Protein AF-A0A538GN36-F1 (afdb_monomer_lite)

Secondary structure (DSSP, 8-state):
-----------------------------------SS--EEEEEEE-TTT--EEEEESSS-EE-TTT--EES--EEE-----STTHHHHHHHTT---SS-EEEE--GGGHHHHHHHHHHT--SS-----SSTTHHHHHHHHHHHH-S---EEEE-SB-----TTT-SS--GGGSHHHHHHHTTSS-GGGEEEES--B--HHHHHHHHH-

pLDDT: mean 74.66, std 22.17, range [27.17, 98.12]

Foldseek 3Di:
DDDDDDDDDDDDDDPDDDDPDDDPDDDDDDPPPDPPDFDFQPFWWQQLPPRDTATFGLDCWDARPVPRDIDRDADEAELDADDPPRNVVNVVSPDRDNHTHRYYAYPVCNVVVLQSCLCNHDPDHDDDDPAPLSCLSVLLSVLVVDVADAEEAEDQELLQDDCVRDPVSDNRSPSVNSCCVVVSHDPVSYHYHNHDDYDPVSVVVVVVD

Radius of gyration: 23.71 Å; chains: 1; bounding box: 96×42×48 Å

Sequence (209 aa):
MRACALDGGRREPDRRGAAVRAGRHARGAPRRALLEGAAVSRLRAKCPDCGTFTAVALGPGYECHACGREFAAGLVRVPRAWGDGGQAIAEAAQLRVPYPEVAVVEEDTLGDQTLALAAELPERPFVLGGCCCTHVGAVEGLAARYDRLALVWVDAHGDLNTPESSPTGNLWGMPLRMILDSGAVDAEDTILIGARNLDPPEEEHIASI

Structure (mmCIF, N/CA/C/O backbone):
data_AF-A0A538GN36-F1
#
_entry.id   AF-A0A538GN36-F1
#
loop_
_atom_site.group_PDB
_atom_site.id
_atom_site.type_symbol
_atom_site.label_atom_id
_atom_site.label_alt_id
_atom_site.label_comp_id
_atom_site.label_asym_id
_atom_site.label_entity_id
_atom_site.label_seq_id
_atom_site.pdbx_PDB_ins_code
_atom_site.Cartn_x
_atom_site.Cartn_y
_atom_site.Cartn_z
_atom_site.occupancy
_atom_site.B_iso_or_equiv
_atom_site.auth_seq_id
_atom_site.auth_comp_id
_atom_site.auth_asym_id
_atom_site.auth_atom_id
_atom_site.pdbx_PDB_model_num
ATOM 1 N N . MET A 1 1 ? 71.362 0.493 12.881 1.00 35.59 1 MET A N 1
ATOM 2 C CA . MET A 1 1 ? 71.467 1.137 14.210 1.00 35.59 1 MET A CA 1
ATOM 3 C C . MET A 1 1 ? 70.059 1.416 14.727 1.00 3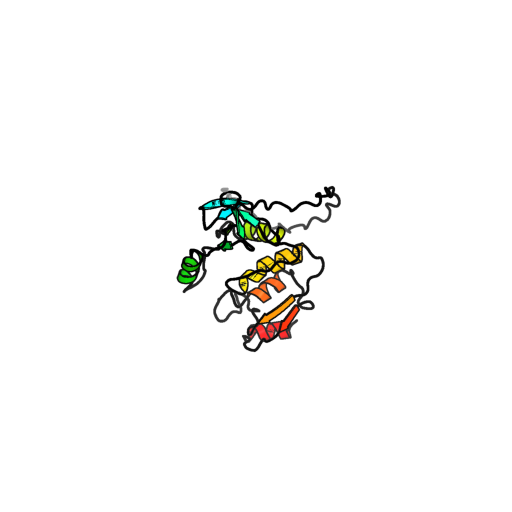5.59 1 MET A C 1
ATOM 5 O O . MET A 1 1 ? 69.193 1.705 13.915 1.00 35.59 1 MET A O 1
ATOM 9 N N . ARG A 1 2 ? 69.859 1.240 16.042 1.00 28.53 2 ARG A N 1
ATOM 10 C CA . ARG A 1 2 ? 68.654 1.505 16.874 1.00 28.53 2 ARG A CA 1
ATOM 11 C C . ARG A 1 2 ? 68.120 2.950 16.666 1.00 28.53 2 ARG A C 1
ATOM 13 O O . ARG A 1 2 ? 68.895 3.764 16.185 1.00 28.53 2 ARG A O 1
ATOM 20 N N . ALA A 1 3 ? 66.885 3.366 16.989 1.00 30.64 3 ALA A N 1
ATOM 21 C CA . ALA A 1 3 ? 66.039 3.135 18.178 1.00 30.64 3 ALA A CA 1
ATOM 22 C C . ALA A 1 3 ? 64.565 3.581 17.899 1.00 30.64 3 ALA A C 1
ATOM 24 O O . ALA A 1 3 ? 64.363 4.458 17.069 1.00 30.64 3 ALA A O 1
ATOM 25 N N . CYS A 1 4 ? 63.531 2.853 18.351 1.00 28.83 4 CYS A N 1
ATOM 26 C CA . CYS A 1 4 ? 62.664 3.031 19.550 1.00 28.83 4 CYS A CA 1
ATOM 27 C C . CYS A 1 4 ? 61.725 4.265 19.628 1.00 28.83 4 CYS A C 1
ATOM 29 O O . CYS A 1 4 ? 62.210 5.372 19.807 1.00 28.83 4 CYS A O 1
ATOM 31 N N . ALA A 1 5 ? 60.410 3.950 19.664 1.00 31.12 5 ALA A N 1
ATOM 32 C CA . ALA A 1 5 ? 59.276 4.470 20.472 1.00 31.12 5 ALA A CA 1
ATOM 33 C C . ALA A 1 5 ? 58.951 5.988 20.447 1.00 31.12 5 ALA A C 1
ATOM 35 O O . ALA A 1 5 ? 59.836 6.821 20.552 1.00 31.12 5 ALA A O 1
ATOM 36 N N . LEU A 1 6 ? 57.685 6.415 20.326 1.00 33.84 6 LEU A N 1
ATOM 37 C CA . LEU A 1 6 ? 56.672 6.340 21.391 1.00 33.84 6 LEU A CA 1
ATOM 38 C C . LEU A 1 6 ? 55.220 6.164 20.902 1.00 33.84 6 LEU A C 1
ATOM 40 O O . LEU A 1 6 ? 54.824 6.571 19.815 1.00 33.84 6 LEU A O 1
ATOM 44 N N . ASP A 1 7 ? 54.484 5.547 21.819 1.00 29.80 7 ASP A N 1
ATOM 45 C CA . ASP A 1 7 ? 53.083 5.149 21.890 1.00 29.80 7 ASP A CA 1
ATOM 46 C C . ASP A 1 7 ? 52.095 6.335 21.918 1.00 29.80 7 ASP A C 1
ATOM 48 O O . ASP A 1 7 ? 52.431 7.437 22.354 1.00 29.80 7 ASP A O 1
ATOM 52 N N . GLY A 1 8 ? 50.855 6.098 21.489 1.00 29.72 8 GLY A N 1
ATOM 53 C CA . GLY A 1 8 ? 49.806 7.119 21.414 1.00 29.72 8 GLY A CA 1
ATOM 54 C C . GLY A 1 8 ? 48.522 6.602 20.774 1.00 29.72 8 GLY A C 1
ATOM 55 O O . GLY A 1 8 ? 48.077 7.113 19.751 1.00 29.72 8 GLY A O 1
ATOM 56 N N . GLY A 1 9 ? 47.954 5.542 21.351 1.00 30.84 9 GLY A N 1
ATOM 57 C CA . GLY A 1 9 ? 46.773 4.861 20.834 1.00 30.84 9 GLY A CA 1
ATOM 58 C C . GLY A 1 9 ? 45.523 5.736 20.669 1.00 30.84 9 GLY A C 1
ATOM 59 O O . GLY A 1 9 ? 45.114 6.473 21.566 1.00 30.84 9 GLY A O 1
ATOM 60 N N . ARG A 1 10 ? 44.831 5.527 19.546 1.00 30.64 10 ARG A N 1
ATOM 61 C CA . ARG A 1 10 ? 43.367 5.574 19.464 1.00 30.64 10 ARG A CA 1
ATOM 62 C C . ARG A 1 10 ? 42.915 4.296 18.769 1.00 30.64 10 ARG A C 1
ATOM 64 O O . ARG A 1 10 ? 43.315 4.024 17.644 1.00 30.64 10 ARG A O 1
ATOM 71 N N . ARG A 1 11 ? 42.157 3.478 19.502 1.00 31.53 11 ARG A N 1
ATOM 72 C CA . ARG A 1 11 ? 41.603 2.210 19.026 1.00 31.53 11 ARG A CA 1
ATOM 73 C C . ARG A 1 11 ? 40.481 2.495 18.035 1.00 31.53 11 ARG A C 1
ATOM 75 O O . ARG A 1 11 ? 39.514 3.172 18.369 1.00 31.53 11 ARG A O 1
ATOM 82 N N . GLU A 1 12 ? 40.641 1.953 16.844 1.00 34.53 12 GLU A N 1
ATOM 83 C CA . GLU A 1 12 ? 39.655 1.900 15.774 1.00 34.53 12 GLU A CA 1
ATOM 84 C C . GLU A 1 12 ? 38.712 0.712 16.051 1.00 34.53 12 GLU A C 1
ATOM 86 O O . GLU A 1 12 ? 39.207 -0.385 16.331 1.00 34.53 12 GLU A O 1
ATOM 91 N N . PRO A 1 13 ? 37.377 0.885 16.080 1.00 34.12 13 PRO A N 1
ATOM 92 C CA . PRO A 1 13 ? 36.485 -0.236 16.331 1.00 34.12 13 PRO A CA 1
ATOM 93 C C . PRO A 1 13 ? 36.322 -1.093 15.069 1.00 34.12 13 PRO A C 1
ATOM 95 O O . PRO A 1 13 ? 35.776 -0.670 14.050 1.00 34.12 13 PRO A O 1
ATOM 98 N N . ASP A 1 14 ? 36.823 -2.318 15.203 1.00 32.31 14 ASP A N 1
ATOM 99 C CA . ASP A 1 14 ? 36.712 -3.480 14.328 1.00 32.31 14 ASP A CA 1
ATOM 100 C C . ASP A 1 14 ? 35.282 -3.697 13.794 1.00 32.31 14 ASP A C 1
ATOM 102 O O . ASP A 1 14 ? 34.340 -3.960 14.544 1.00 32.31 14 ASP A O 1
ATOM 106 N N . ARG A 1 15 ? 35.120 -3.602 12.468 1.00 38.66 15 ARG A N 1
ATOM 107 C CA . ARG A 1 15 ? 33.905 -3.999 11.744 1.00 38.66 15 ARG A CA 1
ATOM 108 C C . ARG A 1 15 ? 33.990 -5.476 11.366 1.00 38.66 15 ARG A C 1
ATOM 110 O O . ARG A 1 15 ? 34.162 -5.800 10.192 1.00 38.66 15 ARG A O 1
ATOM 117 N N . ARG A 1 16 ? 33.821 -6.376 12.335 1.00 30.70 16 ARG A N 1
ATOM 118 C CA . ARG A 1 16 ? 33.481 -7.784 12.073 1.00 30.70 16 ARG A CA 1
ATOM 119 C C . ARG A 1 16 ? 32.542 -8.328 13.148 1.00 30.70 16 ARG A C 1
ATOM 121 O O . ARG A 1 16 ? 32.921 -8.466 14.302 1.00 30.70 16 ARG A O 1
ATOM 128 N N . GLY A 1 17 ? 31.341 -8.721 12.720 1.00 33.19 17 GLY A N 1
ATOM 129 C CA . GLY A 1 17 ? 30.508 -9.692 13.435 1.00 33.19 17 GLY A CA 1
ATOM 130 C C . GLY A 1 17 ? 29.246 -9.142 14.100 1.00 33.19 17 GLY A C 1
ATOM 131 O O . GLY A 1 17 ? 29.218 -8.938 15.305 1.00 33.19 17 GLY A O 1
ATOM 132 N N . ALA A 1 18 ? 28.157 -9.042 13.338 1.00 27.95 18 ALA A N 1
ATOM 133 C CA . ALA A 1 18 ? 26.803 -9.133 13.884 1.00 27.95 18 ALA A CA 1
ATOM 134 C C . ALA A 1 18 ? 25.899 -9.841 12.867 1.00 27.95 18 ALA A C 1
ATOM 136 O O . ALA A 1 18 ? 25.061 -9.241 12.205 1.00 27.95 18 ALA A O 1
ATOM 137 N N . ALA A 1 19 ? 26.120 -11.147 12.709 1.00 28.62 19 ALA A N 1
ATOM 138 C CA . ALA A 1 19 ? 25.121 -12.024 12.120 1.00 28.62 19 ALA A CA 1
ATOM 139 C C . ALA A 1 19 ? 23.900 -12.026 13.051 1.00 28.62 19 ALA A C 1
ATOM 141 O O . ALA A 1 19 ? 23.989 -12.487 14.193 1.00 28.62 19 ALA A O 1
ATOM 142 N N . VAL A 1 20 ? 22.778 -11.486 12.577 1.00 27.45 20 VAL A N 1
ATOM 143 C CA . VAL A 1 20 ? 21.489 -11.544 13.267 1.00 27.45 20 VAL A CA 1
ATOM 144 C C . VAL A 1 20 ? 21.074 -13.013 13.336 1.00 27.45 20 VAL A C 1
ATOM 146 O O . VAL A 1 20 ? 20.650 -13.617 12.354 1.00 27.45 20 VAL A O 1
ATOM 149 N N . ARG A 1 21 ? 21.264 -13.628 14.505 1.00 29.20 21 ARG A N 1
ATOM 150 C CA . ARG A 1 21 ? 20.759 -14.971 14.792 1.00 29.20 21 ARG A CA 1
ATOM 151 C C . ARG A 1 21 ? 19.245 -14.882 14.964 1.00 29.20 21 ARG A C 1
ATOM 153 O O . ARG A 1 21 ? 18.774 -14.434 16.005 1.00 29.20 21 ARG A O 1
ATOM 160 N N . ALA A 1 22 ? 18.498 -15.345 13.966 1.00 31.64 22 ALA A N 1
ATOM 161 C CA . ALA A 1 22 ? 17.076 -15.636 14.101 1.00 31.64 22 ALA A CA 1
ATOM 162 C C . ALA A 1 22 ? 16.881 -16.729 15.169 1.00 31.64 22 ALA A C 1
ATOM 164 O O . ALA A 1 22 ? 17.242 -17.895 14.978 1.00 31.64 22 ALA A O 1
ATOM 165 N N . GLY A 1 23 ? 16.362 -16.339 16.332 1.00 27.17 23 GLY A N 1
ATOM 166 C CA . GLY A 1 23 ? 16.026 -17.254 17.415 1.00 27.17 23 GLY A CA 1
ATOM 167 C C . GLY A 1 23 ? 14.770 -18.053 17.078 1.00 27.17 23 GLY A C 1
ATOM 168 O O . GLY A 1 23 ? 13.668 -17.515 17.069 1.00 27.17 23 GLY A O 1
ATOM 169 N N . ARG A 1 24 ? 14.930 -19.359 16.843 1.00 32.62 24 ARG A N 1
ATOM 170 C CA . ARG A 1 24 ? 13.832 -20.329 16.926 1.00 32.62 24 ARG A CA 1
ATOM 171 C C . ARG A 1 24 ? 13.439 -20.517 18.397 1.00 32.62 24 ARG A C 1
ATOM 173 O O . ARG A 1 24 ? 14.310 -20.690 19.241 1.00 32.62 24 ARG A O 1
ATOM 180 N N . HIS A 1 25 ? 12.128 -20.600 18.630 1.00 31.89 25 HIS A N 1
ATOM 181 C CA . HIS A 1 25 ? 11.424 -21.035 19.848 1.00 31.89 25 HIS A CA 1
ATOM 182 C C . HIS A 1 25 ? 11.071 -19.987 20.915 1.00 31.89 25 HIS A C 1
ATOM 184 O O . HIS A 1 25 ? 11.780 -19.798 21.896 1.00 31.89 25 HIS A O 1
ATOM 190 N N . ALA A 1 26 ? 9.824 -19.514 20.833 1.00 32.91 26 ALA A N 1
ATOM 191 C CA . ALA A 1 26 ? 8.949 -19.386 21.996 1.00 32.91 26 ALA A CA 1
ATOM 192 C C . ALA A 1 26 ? 7.581 -20.007 21.654 1.00 32.91 26 ALA A C 1
ATOM 194 O O . ALA A 1 26 ? 6.648 -19.333 21.227 1.00 32.91 26 ALA A O 1
ATOM 195 N N . ARG A 1 27 ? 7.477 -21.338 21.787 1.00 37.97 27 ARG A N 1
ATOM 196 C CA . ARG A 1 27 ? 6.176 -22.016 21.873 1.00 37.97 27 ARG A CA 1
ATOM 197 C C . ARG A 1 27 ? 5.642 -21.779 23.284 1.00 37.97 27 ARG A C 1
ATOM 199 O O . ARG A 1 27 ? 6.319 -22.140 24.240 1.00 37.97 27 ARG A O 1
ATOM 206 N N . GLY A 1 28 ? 4.431 -21.241 23.393 1.00 40.62 28 GLY A N 1
ATOM 207 C CA . GLY A 1 28 ? 3.673 -21.218 24.645 1.00 40.62 28 GLY A CA 1
ATOM 208 C C . GLY A 1 28 ? 3.559 -19.842 25.295 1.00 40.62 28 GLY A C 1
ATOM 209 O O . GLY A 1 28 ? 4.186 -19.580 26.313 1.00 40.62 28 GLY A O 1
ATOM 210 N N . ALA A 1 29 ? 2.672 -19.005 24.761 1.00 32.38 29 ALA A N 1
ATOM 211 C CA . ALA A 1 29 ? 1.962 -18.017 25.568 1.00 32.38 29 ALA A CA 1
ATOM 212 C C . ALA A 1 29 ? 0.480 -18.435 25.609 1.00 32.38 29 ALA A C 1
ATOM 214 O O . ALA A 1 29 ? -0.052 -18.869 24.581 1.00 32.38 29 ALA A O 1
ATOM 215 N N . PRO A 1 30 ? -0.191 -18.387 26.773 1.00 31.70 30 PRO A N 1
ATOM 216 C CA . PRO A 1 30 ? -1.559 -18.868 26.898 1.00 31.70 30 PRO A CA 1
ATOM 217 C C . PRO A 1 30 ? -2.492 -17.998 26.051 1.00 31.70 30 PRO A C 1
ATOM 219 O O . PRO A 1 30 ? -2.586 -16.787 26.257 1.00 31.70 30 PRO A O 1
ATOM 222 N N . ARG A 1 31 ? -3.200 -18.630 25.106 1.00 40.53 31 ARG A N 1
ATOM 223 C CA . ARG A 1 31 ? -4.329 -18.032 24.385 1.00 40.53 31 ARG A CA 1
ATOM 224 C C . ARG A 1 31 ? -5.409 -17.691 25.412 1.00 40.53 31 ARG A C 1
ATOM 226 O O . ARG A 1 31 ? -6.211 -18.546 25.780 1.00 40.53 31 ARG A O 1
ATOM 233 N N . ARG A 1 32 ? -5.411 -16.453 25.911 1.00 34.03 32 ARG A N 1
ATOM 234 C CA . ARG A 1 32 ? -6.584 -15.897 26.589 1.00 34.03 32 ARG A CA 1
ATOM 235 C C . ARG A 1 32 ? -7.704 -15.900 25.556 1.00 34.03 32 ARG A C 1
ATOM 237 O O . ARG A 1 32 ? -7.623 -15.173 24.572 1.00 34.03 32 ARG A O 1
ATOM 244 N N . ALA A 1 33 ? -8.700 -16.751 25.774 1.00 35.53 33 ALA A N 1
ATOM 245 C CA . ALA A 1 33 ? -9.966 -16.678 25.070 1.00 35.53 33 ALA A CA 1
ATOM 246 C C . ALA A 1 33 ? -10.523 -15.263 25.278 1.00 35.53 33 ALA A C 1
ATOM 248 O O . ALA A 1 33 ? -10.927 -14.901 26.385 1.00 35.53 33 ALA A O 1
ATOM 249 N N . LEU A 1 34 ? -10.434 -14.439 24.236 1.00 38.66 34 LEU A N 1
ATOM 250 C CA . LEU A 1 34 ? -11.157 -13.183 24.165 1.00 38.66 34 LEU A CA 1
ATOM 251 C C . LEU A 1 34 ? -12.621 -13.560 23.959 1.00 38.66 34 LEU A C 1
ATOM 253 O O . LEU A 1 34 ? -12.967 -14.243 22.999 1.00 38.66 34 LEU A O 1
ATOM 257 N N . LEU A 1 35 ? -13.431 -13.189 24.944 1.00 36.91 35 LEU A N 1
ATOM 258 C CA . LEU A 1 35 ? -14.879 -13.315 24.935 1.00 36.91 35 LEU A CA 1
ATOM 259 C C . LEU A 1 35 ? -15.439 -12.677 23.657 1.00 36.91 35 LEU A C 1
ATOM 261 O O . LEU A 1 35 ? -14.995 -11.601 23.261 1.00 36.91 35 LEU A O 1
ATOM 265 N N . GLU A 1 36 ? -16.415 -13.338 23.041 1.00 39.84 36 GLU A N 1
ATOM 266 C CA . GLU A 1 36 ? -17.224 -12.804 21.948 1.00 39.84 36 GLU A CA 1
ATOM 267 C C . GLU A 1 36 ? -17.862 -11.475 22.389 1.00 39.84 36 GLU A C 1
ATOM 269 O O . GLU A 1 36 ? -18.769 -11.431 23.218 1.00 39.84 36 GLU A O 1
ATOM 274 N N . GLY A 1 37 ? -17.323 -10.372 21.878 1.00 38.72 37 GLY A N 1
ATOM 275 C CA . GLY A 1 37 ? -17.727 -9.010 22.201 1.00 38.72 37 GLY A CA 1
ATOM 276 C C . GLY A 1 37 ? -16.735 -8.059 21.548 1.00 38.72 37 GLY A C 1
ATOM 277 O O . GLY A 1 37 ? -15.539 -8.166 21.803 1.00 38.72 37 GLY A O 1
ATOM 278 N N . ALA A 1 38 ? -17.222 -7.208 20.642 1.00 42.69 38 ALA A N 1
ATOM 279 C CA . ALA A 1 38 ? -16.426 -6.379 19.736 1.00 42.69 38 ALA A CA 1
ATOM 280 C C . ALA A 1 38 ? -15.143 -5.831 20.389 1.00 42.69 38 ALA A C 1
ATOM 282 O O . ALA A 1 38 ? -15.198 -5.112 21.390 1.00 42.69 38 ALA A O 1
ATOM 283 N N . ALA A 1 39 ? -13.988 -6.180 19.816 1.00 48.41 39 ALA A N 1
ATOM 284 C CA . ALA A 1 39 ? -12.709 -5.629 20.231 1.00 48.41 39 ALA A CA 1
ATOM 285 C C . ALA A 1 39 ? -12.761 -4.104 20.059 1.00 48.41 39 ALA A C 1
ATOM 287 O O . ALA A 1 39 ? -12.861 -3.591 18.946 1.00 48.41 39 ALA A O 1
ATOM 288 N N . VAL A 1 40 ? -12.744 -3.368 21.170 1.00 44.97 40 VAL A N 1
ATOM 289 C CA . VAL A 1 40 ? -12.605 -1.911 21.133 1.00 44.97 40 VAL A CA 1
ATOM 290 C C . VAL A 1 40 ? -11.188 -1.624 20.649 1.00 44.97 40 VAL A C 1
ATOM 292 O O . VAL A 1 40 ? -10.228 -2.009 21.324 1.00 44.97 40 VAL A O 1
ATOM 295 N N . SER A 1 41 ? -11.045 -0.972 19.491 1.00 51.66 41 SER A N 1
ATOM 296 C CA . SER A 1 41 ? -9.725 -0.576 19.000 1.00 51.66 41 SER A CA 1
ATOM 297 C C . SER A 1 41 ? -9.057 0.334 20.030 1.00 51.66 41 SER A C 1
ATOM 299 O O . SER A 1 41 ? -9.693 1.208 20.626 1.00 51.66 41 SER A O 1
ATOM 301 N N . ARG A 1 42 ? -7.748 0.160 20.232 1.00 55.53 42 ARG A N 1
ATOM 302 C CA . ARG A 1 42 ? -6.935 1.097 21.027 1.00 55.53 42 ARG A CA 1
ATOM 303 C C . ARG A 1 42 ? -6.811 2.470 20.359 1.00 55.53 42 ARG A C 1
ATOM 305 O O . ARG A 1 42 ? -6.371 3.418 21.008 1.00 55.53 42 ARG A O 1
ATOM 312 N N . LEU A 1 43 ? -7.199 2.578 19.089 1.00 59.69 43 LEU A N 1
ATOM 313 C CA . LEU A 1 43 ? -7.173 3.813 18.323 1.00 59.69 43 LEU A CA 1
ATOM 314 C C . LEU A 1 43 ? -8.320 4.735 18.756 1.00 59.69 43 LEU A C 1
ATOM 316 O O . LEU A 1 43 ? -9.489 4.344 18.843 1.00 59.69 43 LEU A O 1
ATOM 320 N N . ARG A 1 44 ? -7.966 5.990 19.037 1.00 73.12 44 ARG A N 1
ATOM 321 C CA . ARG A 1 44 ? -8.917 7.082 19.247 1.00 73.12 44 ARG A CA 1
ATOM 322 C C . ARG A 1 44 ? -9.017 7.877 17.958 1.00 73.12 44 ARG A C 1
ATOM 324 O O . ARG A 1 44 ? -7.990 8.186 17.372 1.00 73.12 44 ARG A O 1
ATOM 331 N N . ALA A 1 45 ? -10.227 8.262 17.571 1.00 80.44 45 ALA A N 1
ATOM 332 C CA . ALA A 1 45 ? -10.439 9.117 16.418 1.00 80.44 45 ALA A CA 1
ATOM 333 C C . ALA A 1 45 ? -11.054 10.457 16.764 1.00 80.44 45 ALA A C 1
ATOM 335 O O . ALA A 1 45 ? -11.914 10.548 17.640 1.00 80.44 45 ALA A O 1
ATOM 336 N N . LYS A 1 46 ? -10.665 11.489 16.019 1.00 86.19 46 LYS A N 1
ATOM 337 C CA . LYS A 1 46 ? -11.292 12.806 16.090 1.00 86.19 46 LYS A CA 1
ATOM 338 C C . LYS A 1 46 ? -12.553 12.826 15.227 1.00 86.19 46 LYS A C 1
ATOM 340 O O . LYS A 1 46 ? -12.474 12.703 14.006 1.00 86.19 46 LYS A O 1
ATOM 345 N N . CYS A 1 47 ? -13.719 12.984 15.855 1.00 86.44 47 CYS A N 1
ATOM 346 C CA . CYS A 1 47 ? -14.991 13.104 15.140 1.00 86.44 47 CYS A CA 1
ATOM 347 C C . CYS A 1 47 ? -15.015 14.391 14.288 1.00 86.44 47 CYS A C 1
ATOM 349 O O . CYS A 1 47 ? -14.731 15.463 14.832 1.00 86.44 47 CYS A O 1
ATOM 351 N N . PRO A 1 48 ? -15.374 14.329 12.992 1.00 88.25 48 PRO A N 1
ATOM 352 C CA . PRO A 1 48 ? -15.399 15.508 12.132 1.00 88.25 48 PRO A CA 1
ATOM 353 C C . PRO A 1 48 ? -16.555 16.464 12.470 1.00 88.25 48 PRO A C 1
ATOM 355 O O . PRO A 1 48 ? -16.437 17.657 12.207 1.00 88.25 48 PRO A O 1
ATOM 358 N N . ASP A 1 49 ? -17.638 15.973 13.083 1.00 87.81 49 ASP A N 1
ATOM 359 C CA . ASP A 1 49 ? -18.814 16.779 13.434 1.00 87.81 49 ASP A CA 1
ATOM 360 C C . ASP A 1 49 ? -18.662 17.531 14.754 1.00 87.81 49 ASP A C 1
ATOM 362 O O . ASP A 1 49 ? -18.904 18.733 14.813 1.00 87.81 49 ASP A O 1
ATOM 366 N N . CYS A 1 50 ? -18.279 16.833 15.828 1.00 88.56 50 CYS A N 1
ATOM 367 C CA . CYS A 1 50 ? -18.219 17.423 17.169 1.00 88.56 50 CYS A CA 1
ATOM 368 C C . CYS A 1 50 ? -16.792 17.689 17.666 1.00 88.56 50 CYS A C 1
ATOM 370 O O . CYS A 1 50 ? -16.612 18.279 18.729 1.00 88.56 50 CYS A O 1
ATOM 372 N N . GLY A 1 51 ? -15.763 17.236 16.940 1.00 86.56 51 GLY A N 1
ATOM 373 C CA . GLY A 1 51 ? -14.353 17.433 17.292 1.00 86.56 51 GLY A CA 1
ATOM 374 C 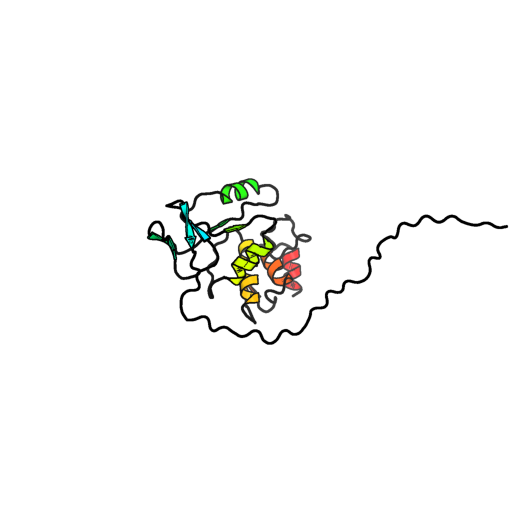C . GLY A 1 51 ? -13.851 16.603 18.479 1.00 86.56 51 GLY A C 1
ATOM 375 O O . GLY A 1 51 ? -12.666 16.674 18.806 1.00 86.56 51 GLY A O 1
ATOM 376 N N . THR A 1 52 ? -14.715 15.820 19.129 1.00 85.88 52 THR A N 1
ATOM 377 C CA . THR A 1 52 ? -14.359 14.991 20.288 1.00 85.88 52 THR A CA 1
ATOM 378 C C . THR A 1 52 ? -13.567 13.754 19.868 1.00 85.88 52 THR A C 1
ATOM 380 O O . THR A 1 52 ? -13.866 13.133 18.845 1.00 85.88 52 THR A O 1
ATOM 383 N N . PHE A 1 53 ? -12.589 13.362 20.689 1.00 81.81 53 PHE A N 1
ATOM 384 C CA . PHE A 1 53 ? -11.903 12.081 20.541 1.00 81.81 53 PHE A CA 1
ATOM 385 C C . PHE A 1 53 ? -12.798 10.936 21.023 1.00 81.81 53 PHE A C 1
ATOM 387 O O . PHE A 1 53 ? -13.242 10.920 22.170 1.00 81.81 53 PHE A O 1
ATOM 394 N N . THR A 1 54 ? -13.053 9.964 20.155 1.00 69.94 54 THR A N 1
ATOM 395 C CA . THR A 1 54 ? -13.903 8.799 20.425 1.00 69.94 54 THR A CA 1
ATOM 396 C C . THR A 1 54 ? -13.168 7.496 20.110 1.00 69.94 54 THR A C 1
ATOM 398 O O . THR A 1 54 ? -12.097 7.529 19.513 1.00 69.94 54 THR A O 1
ATOM 401 N N . ALA A 1 55 ? -13.665 6.351 20.580 1.00 63.12 55 ALA A N 1
ATOM 402 C CA . ALA A 1 55 ? -13.094 5.055 20.203 1.00 63.12 55 ALA A CA 1
ATOM 403 C C . ALA A 1 55 ? -13.501 4.705 18.766 1.00 63.12 55 ALA A C 1
ATOM 405 O O . ALA A 1 55 ? -14.608 5.029 18.340 1.00 63.12 55 ALA A O 1
ATOM 406 N N . VAL A 1 56 ? -12.613 4.044 18.032 1.00 60.69 56 VAL A N 1
ATOM 407 C CA . VAL A 1 56 ? -12.920 3.498 16.706 1.00 60.69 56 VAL A CA 1
ATOM 408 C C . VAL A 1 56 ? -13.266 2.026 16.875 1.00 60.69 56 VAL A C 1
ATOM 410 O O . VAL A 1 56 ? -12.569 1.312 17.595 1.00 60.69 56 VAL A O 1
ATOM 413 N N . ALA A 1 57 ? -14.323 1.548 16.225 1.00 55.16 57 ALA A N 1
ATOM 414 C CA . ALA A 1 57 ? -14.511 0.111 16.063 1.00 55.16 57 ALA A CA 1
ATOM 415 C C . ALA A 1 57 ? -13.949 -0.302 14.701 1.00 55.16 57 ALA A C 1
ATOM 417 O O . ALA A 1 57 ? -14.263 0.310 13.681 1.00 55.16 57 ALA A O 1
ATOM 418 N N . LEU A 1 58 ? -13.123 -1.346 14.689 1.00 50.78 58 LEU A N 1
ATOM 419 C CA . LEU A 1 58 ? -12.745 -2.044 13.463 1.00 50.78 58 LEU A CA 1
ATOM 420 C C . LEU A 1 58 ? -13.808 -3.133 13.257 1.00 50.78 58 LEU A C 1
ATOM 422 O O . LEU A 1 58 ? -13.753 -4.204 13.853 1.00 50.78 58 LEU A O 1
ATOM 426 N N . GLY A 1 59 ? -14.859 -2.782 12.513 1.00 58.97 59 GLY A N 1
ATOM 427 C CA . GLY A 1 59 ? -16.097 -3.551 12.341 1.00 58.97 59 GLY A CA 1
ATOM 428 C C . GLY A 1 59 ? -17.025 -2.882 11.310 1.00 58.97 59 GLY A C 1
ATOM 429 O O . GLY A 1 59 ? -16.586 -1.954 10.635 1.00 58.97 59 GLY A O 1
ATOM 430 N N . PRO A 1 60 ? -18.296 -3.309 11.158 1.00 60.19 60 PRO A N 1
ATOM 431 C CA . PRO A 1 60 ? -19.209 -2.761 10.141 1.00 60.19 60 PRO A CA 1
ATOM 432 C C . PRO A 1 60 ? -19.590 -1.284 10.362 1.00 60.19 60 PRO A C 1
ATOM 434 O O . PRO A 1 60 ? -20.147 -0.653 9.468 1.00 60.19 60 PRO A O 1
ATOM 437 N N . GLY A 1 61 ? -19.288 -0.732 11.536 1.00 65.38 61 GLY A N 1
ATOM 438 C CA . GLY A 1 61 ? -19.417 0.684 11.836 1.00 65.38 61 GLY A CA 1
ATOM 439 C C . GLY A 1 61 ? -19.003 0.994 13.269 1.00 65.38 61 GLY A C 1
ATOM 440 O O . GLY A 1 61 ? -18.728 0.087 14.058 1.00 65.38 61 GLY A O 1
ATOM 441 N N . TYR A 1 62 ? -18.955 2.279 13.604 1.00 75.19 62 TYR A N 1
ATOM 442 C CA . TYR A 1 62 ? -18.751 2.762 14.964 1.00 75.19 62 TYR A CA 1
ATOM 443 C C . TYR A 1 62 ? -19.490 4.072 15.216 1.00 75.19 62 TYR A C 1
ATOM 445 O O . TYR A 1 62 ? -19.653 4.883 14.307 1.00 75.19 62 TYR A O 1
ATOM 453 N N . GLU A 1 63 ? -19.894 4.296 16.463 1.00 81.00 63 GLU A N 1
ATOM 454 C CA . GLU A 1 63 ? -20.624 5.490 16.884 1.00 81.00 63 GLU A CA 1
ATOM 455 C C . GLU A 1 63 ? -19.708 6.443 17.662 1.00 81.00 63 GLU A C 1
ATOM 457 O O . GLU A 1 63 ? -18.938 6.037 18.533 1.00 81.00 63 GLU A O 1
ATOM 462 N N . CYS A 1 64 ? -19.797 7.742 17.389 1.00 83.06 64 CYS A N 1
ATOM 463 C CA . CYS A 1 64 ? -19.207 8.760 18.240 1.00 83.06 64 CYS A CA 1
ATOM 464 C C . CYS A 1 64 ? -20.077 8.966 19.482 1.00 83.06 64 CYS A C 1
ATOM 466 O O . CYS A 1 64 ? -21.079 9.671 19.429 1.00 83.06 64 CYS A O 1
ATOM 468 N N . HIS A 1 65 ? -19.628 8.471 20.635 1.00 79.69 65 HIS A N 1
ATOM 469 C CA . HIS A 1 65 ? -20.382 8.565 21.898 1.00 79.69 65 HIS A CA 1
ATOM 470 C C . HIS A 1 65 ? -20.699 10.006 22.360 1.00 79.69 65 HIS A C 1
ATOM 472 O O . HIS A 1 65 ? -21.500 10.194 23.270 1.00 79.69 65 HIS A O 1
ATOM 478 N N . ALA A 1 66 ? -20.045 11.027 21.794 1.00 83.06 66 ALA A N 1
ATOM 479 C CA . ALA A 1 66 ? -20.282 12.426 22.151 1.00 83.06 66 ALA A CA 1
ATOM 480 C C . ALA A 1 66 ? -21.444 13.063 21.372 1.00 83.06 66 ALA A C 1
ATOM 482 O O . ALA A 1 66 ? -22.137 13.918 21.916 1.00 83.06 66 ALA A O 1
ATOM 483 N N . CYS A 1 67 ? -21.648 12.680 20.108 1.00 88.25 67 CYS A N 1
ATOM 484 C CA . CYS A 1 67 ? -22.674 13.279 19.244 1.00 88.25 67 CYS A CA 1
ATOM 485 C C . CYS A 1 67 ? -23.636 12.268 18.604 1.00 88.25 67 CYS A C 1
ATOM 487 O O . CYS A 1 67 ? -24.545 12.677 17.890 1.00 88.25 67 CYS A O 1
ATOM 489 N N . GLY A 1 68 ? -23.443 10.970 18.844 1.00 84.38 68 GLY A N 1
ATOM 490 C CA . GLY A 1 68 ? -24.281 9.886 18.330 1.00 84.38 68 GLY A CA 1
ATOM 491 C C . GLY A 1 68 ? -24.101 9.580 16.844 1.00 84.38 68 GLY A C 1
ATOM 492 O O . GLY A 1 68 ? -24.860 8.795 16.286 1.00 84.38 68 GLY A O 1
ATOM 493 N N . ARG A 1 69 ? -23.137 10.209 16.155 1.00 85.44 69 ARG A N 1
ATOM 494 C CA . ARG A 1 69 ? -22.931 9.950 14.727 1.00 85.44 69 ARG A CA 1
ATOM 495 C C . ARG A 1 69 ? -22.242 8.611 14.501 1.00 85.44 69 ARG A C 1
ATOM 497 O O . ARG A 1 69 ? -21.189 8.359 15.080 1.00 85.44 69 ARG A O 1
ATOM 504 N N . GLU A 1 70 ? -22.786 7.830 13.579 1.00 83.19 70 GLU A N 1
ATOM 505 C CA . GLU A 1 70 ? -22.192 6.584 13.107 1.00 83.19 70 GLU A CA 1
ATOM 506 C C . GLU A 1 70 ? -21.310 6.787 11.869 1.00 83.19 70 GLU A C 1
ATOM 508 O O . GLU A 1 70 ? -21.604 7.604 10.991 1.00 83.19 70 GLU A O 1
ATOM 513 N N . PHE A 1 71 ? -20.235 6.007 11.791 1.00 78.12 71 PHE A N 1
ATOM 514 C CA . PHE A 1 71 ? -19.294 5.985 10.679 1.00 78.12 71 PHE A CA 1
ATOM 515 C C . PHE A 1 71 ? -18.990 4.545 10.277 1.00 78.12 71 PHE A C 1
ATOM 517 O O . PHE A 1 71 ? -18.780 3.687 11.129 1.00 78.12 71 PHE A O 1
ATOM 524 N N . ALA A 1 72 ? -18.919 4.290 8.972 1.00 74.12 72 ALA A N 1
ATOM 525 C CA . ALA A 1 72 ? -18.551 2.981 8.427 1.00 74.12 72 ALA A CA 1
ATOM 526 C C . ALA A 1 72 ? -17.030 2.811 8.248 1.00 74.12 72 ALA A C 1
ATOM 528 O O . ALA A 1 72 ? -16.554 1.709 7.997 1.00 74.12 72 ALA A O 1
ATOM 529 N N . ALA A 1 73 ? -16.270 3.905 8.340 1.00 74.00 73 ALA A N 1
ATOM 530 C CA . ALA A 1 73 ? -14.835 3.924 8.103 1.00 74.00 73 ALA A CA 1
ATOM 531 C C . ALA A 1 73 ? -14.153 5.027 8.916 1.00 74.00 73 ALA A C 1
ATOM 533 O O . ALA A 1 73 ? -14.765 6.039 9.268 1.00 74.00 73 ALA A O 1
ATOM 534 N N . GLY A 1 74 ? -12.866 4.821 9.172 1.00 76.81 74 GLY A N 1
ATOM 535 C CA . GLY A 1 74 ? -11.962 5.806 9.743 1.00 76.81 74 GLY A CA 1
ATOM 536 C C . GLY A 1 74 ? -10.946 6.304 8.716 1.00 76.81 74 GLY A C 1
ATOM 537 O O . GLY A 1 74 ? -10.628 5.604 7.759 1.00 76.81 74 GLY A O 1
ATOM 538 N N . LEU A 1 75 ? -10.431 7.513 8.920 1.00 79.06 75 LEU A N 1
ATOM 539 C CA . LEU A 1 75 ? -9.426 8.147 8.074 1.00 79.06 75 LEU A CA 1
ATOM 540 C C . LEU A 1 75 ? -8.043 8.071 8.723 1.00 79.06 75 LEU A C 1
ATOM 542 O O . LEU A 1 75 ? -7.848 8.585 9.823 1.00 79.06 75 LEU A O 1
ATOM 546 N N . VAL A 1 76 ? -7.073 7.506 8.011 1.00 78.50 76 VAL A N 1
ATOM 547 C CA . VAL A 1 76 ? -5.646 7.618 8.341 1.00 78.50 76 VAL A CA 1
ATOM 548 C C . VAL A 1 76 ? -5.042 8.714 7.470 1.00 78.50 76 VAL A C 1
ATOM 550 O O . VAL A 1 76 ? -5.242 8.713 6.256 1.00 78.50 76 VAL A O 1
ATOM 553 N N . ARG A 1 77 ? -4.309 9.655 8.072 1.00 80.38 77 ARG A N 1
ATOM 554 C CA . ARG A 1 77 ? -3.600 10.713 7.339 1.00 80.38 77 ARG A CA 1
ATOM 555 C C . ARG A 1 77 ? -2.105 10.456 7.330 1.00 80.38 77 ARG A C 1
ATOM 557 O O . ARG A 1 77 ? -1.534 10.131 8.362 1.00 80.38 77 ARG A O 1
ATOM 564 N N . VAL A 1 78 ? -1.478 10.694 6.186 1.00 79.62 78 VAL A N 1
ATOM 565 C CA . VAL A 1 78 ? -0.020 10.713 6.034 1.00 79.62 78 VAL A CA 1
ATOM 566 C C . VAL A 1 78 ? 0.341 12.093 5.472 1.00 79.62 78 VAL A C 1
ATOM 568 O O . VAL A 1 78 ? 0.275 12.286 4.260 1.00 79.62 78 VAL A O 1
ATOM 571 N N . PRO A 1 79 ? 0.629 13.103 6.315 1.00 78.19 79 PRO A N 1
ATOM 572 C CA . PRO A 1 79 ? 0.840 14.489 5.888 1.00 78.19 79 PRO A CA 1
ATOM 573 C C . PRO A 1 79 ? 2.251 14.712 5.319 1.00 78.19 79 PRO A C 1
ATOM 575 O O . PRO A 1 79 ? 2.898 15.726 5.578 1.00 78.19 79 PRO A O 1
ATOM 578 N N . ARG A 1 80 ? 2.752 13.739 4.554 1.00 76.75 80 ARG A N 1
ATOM 579 C CA . ARG A 1 80 ? 4.076 13.745 3.937 1.00 76.75 80 ARG A CA 1
ATOM 580 C C . ARG A 1 80 ? 3.970 13.311 2.489 1.00 76.75 80 ARG A C 1
ATOM 582 O O . ARG A 1 80 ? 3.166 12.456 2.136 1.00 76.75 80 ARG A O 1
ATOM 589 N N . ALA A 1 81 ? 4.821 13.906 1.670 1.00 73.06 81 ALA A N 1
ATOM 590 C CA . ALA A 1 81 ? 4.994 13.543 0.281 1.00 73.06 81 ALA A CA 1
ATOM 591 C C . ALA A 1 81 ? 6.477 13.651 -0.076 1.00 73.06 81 ALA A C 1
ATOM 593 O O . ALA A 1 81 ? 7.187 14.506 0.459 1.00 73.06 81 ALA A O 1
ATOM 594 N N . TRP A 1 82 ? 6.928 12.774 -0.965 1.00 67.38 82 TRP A N 1
ATOM 595 C CA . TRP A 1 82 ? 8.310 12.708 -1.430 1.00 67.38 82 TRP A CA 1
ATOM 596 C C . TRP A 1 82 ? 8.396 13.143 -2.896 1.00 67.38 82 TRP A C 1
ATOM 598 O O . TRP A 1 82 ? 7.434 12.978 -3.646 1.00 67.38 82 TRP A O 1
ATOM 608 N N . GLY A 1 83 ? 9.557 13.671 -3.294 1.00 65.31 83 GLY A N 1
ATOM 609 C CA . GLY A 1 83 ? 9.830 14.105 -4.668 1.00 65.31 83 GLY A CA 1
ATOM 610 C C . GLY A 1 83 ? 9.225 15.462 -5.049 1.00 65.31 83 GLY A C 1
ATOM 611 O O . GLY A 1 83 ? 8.507 16.103 -4.275 1.00 65.31 83 GLY A O 1
ATOM 612 N N . ASP A 1 84 ? 9.541 15.908 -6.265 1.00 70.56 84 ASP A N 1
ATOM 613 C CA . ASP A 1 84 ? 9.002 17.143 -6.835 1.00 70.56 84 ASP A CA 1
ATOM 614 C C . ASP A 1 84 ? 7.505 16.984 -7.149 1.00 70.56 84 ASP A C 1
ATOM 616 O O . ASP A 1 84 ? 7.081 16.004 -7.758 1.00 70.56 84 ASP A O 1
ATOM 620 N N . GLY A 1 85 ? 6.685 17.953 -6.723 1.00 70.44 85 GLY A N 1
ATOM 621 C CA . GLY A 1 85 ? 5.222 17.911 -6.870 1.00 70.44 85 GLY A CA 1
ATOM 622 C C . GLY A 1 85 ? 4.475 17.300 -5.677 1.00 70.44 85 GLY A C 1
ATOM 623 O O . GLY A 1 85 ? 3.244 17.334 -5.642 1.00 70.44 85 GLY A O 1
ATOM 624 N N . GLY A 1 86 ? 5.189 16.810 -4.658 1.00 73.44 86 GLY A N 1
ATOM 625 C CA . GLY A 1 86 ? 4.587 16.260 -3.442 1.00 73.44 86 GLY A CA 1
ATOM 626 C C . GLY A 1 86 ? 3.825 17.280 -2.583 1.00 73.44 86 GLY A C 1
ATOM 627 O O . GLY A 1 86 ? 2.967 16.903 -1.788 1.00 73.44 86 GLY A O 1
ATOM 628 N N . GLN A 1 87 ? 4.073 18.581 -2.750 1.00 81.62 87 GLN A N 1
ATOM 629 C CA . GLN A 1 87 ? 3.458 19.638 -1.938 1.00 81.62 87 GLN A CA 1
ATOM 630 C C . GLN A 1 87 ? 1.926 19.595 -2.006 1.00 81.62 87 GLN A C 1
ATOM 632 O O . GLN A 1 87 ? 1.269 19.634 -0.970 1.00 81.62 87 GLN A O 1
ATOM 637 N N . ALA A 1 88 ? 1.360 19.411 -3.202 1.00 80.19 88 ALA A N 1
ATOM 638 C CA . ALA A 1 88 ? -0.087 19.307 -3.378 1.00 80.19 88 ALA A CA 1
ATOM 639 C C . ALA A 1 88 ? -0.677 18.070 -2.673 1.00 80.19 88 ALA A C 1
ATOM 641 O O . ALA A 1 88 ? -1.794 18.121 -2.168 1.00 80.19 88 ALA A O 1
ATOM 642 N N . ILE A 1 89 ? 0.078 16.968 -2.597 1.00 77.69 89 ILE A N 1
ATOM 643 C CA . ILE A 1 89 ? -0.331 15.743 -1.894 1.00 77.69 89 ILE A CA 1
ATOM 644 C C . ILE A 1 89 ? -0.312 15.974 -0.380 1.00 77.69 89 ILE A C 1
ATOM 646 O O . ILE A 1 89 ? -1.275 15.636 0.308 1.00 77.69 89 ILE A O 1
ATOM 650 N N . ALA A 1 90 ? 0.749 16.598 0.137 1.00 81.94 90 ALA A N 1
ATOM 651 C CA . ALA A 1 90 ? 0.856 16.943 1.553 1.00 81.94 90 ALA A CA 1
ATOM 652 C C . ALA A 1 90 ? -0.241 17.936 1.986 1.00 81.94 90 ALA A C 1
ATOM 654 O O . ALA A 1 90 ? -0.825 17.787 3.060 1.00 81.94 90 ALA A O 1
ATOM 655 N N . GLU A 1 91 ? -0.578 18.909 1.136 1.00 84.50 91 GLU A N 1
ATOM 656 C CA . GLU A 1 91 ? -1.708 19.819 1.347 1.00 84.50 91 GLU A CA 1
ATOM 657 C C . GLU A 1 91 ? -3.054 19.083 1.290 1.00 84.50 91 GLU A C 1
ATOM 659 O O . GLU A 1 91 ? -3.905 19.269 2.163 1.00 84.50 91 GLU A O 1
ATOM 664 N N . ALA A 1 92 ? -3.246 18.193 0.310 1.00 81.75 92 ALA A N 1
ATOM 665 C CA . ALA A 1 92 ? -4.460 17.390 0.183 1.00 81.75 92 ALA A CA 1
ATOM 666 C C . ALA A 1 92 ? -4.681 16.476 1.398 1.00 81.75 92 ALA A C 1
ATOM 668 O O . ALA A 1 92 ? -5.822 16.272 1.821 1.00 81.75 92 ALA A O 1
ATOM 669 N N . ALA A 1 93 ? -3.604 15.995 2.028 1.00 81.88 93 ALA A N 1
ATOM 670 C CA . ALA A 1 93 ? -3.672 15.225 3.266 1.00 81.88 93 ALA A CA 1
ATOM 671 C C . ALA A 1 93 ? -4.285 16.012 4.439 1.00 81.88 93 ALA A C 1
ATOM 673 O O . ALA A 1 93 ? -4.647 15.394 5.436 1.00 81.88 93 ALA A O 1
ATOM 674 N N . GLN A 1 94 ? -4.464 17.335 4.330 1.00 84.19 94 GLN A N 1
ATOM 675 C CA . GLN A 1 94 ? -5.140 18.188 5.319 1.00 84.19 94 GLN A CA 1
ATOM 676 C C . GLN A 1 94 ? -6.605 18.504 4.964 1.00 84.19 94 GLN A C 1
ATOM 678 O O . GLN A 1 94 ? -7.296 19.196 5.719 1.00 84.19 94 GLN A O 1
ATOM 683 N N . LEU A 1 95 ? -7.122 17.995 3.839 1.00 86.44 95 LEU A N 1
ATOM 684 C CA . LEU A 1 95 ? -8.510 18.224 3.441 1.00 86.44 95 LEU A CA 1
ATOM 685 C C . LEU A 1 95 ? -9.482 17.653 4.476 1.00 86.44 95 LEU A C 1
ATOM 687 O O . LEU A 1 95 ? -9.349 16.519 4.957 1.00 86.44 95 LEU A O 1
ATOM 691 N N . ARG A 1 96 ? -10.501 18.450 4.810 1.00 84.06 96 ARG A N 1
ATOM 692 C CA . ARG A 1 96 ? -11.599 18.003 5.668 1.00 84.06 96 ARG A CA 1
ATOM 693 C C . ARG A 1 96 ? -12.512 17.084 4.872 1.00 84.06 96 ARG A C 1
ATOM 695 O O . ARG A 1 96 ? -13.115 17.501 3.890 1.00 84.06 96 ARG A O 1
ATOM 702 N N . VAL A 1 97 ? -12.633 15.854 5.347 1.00 84.50 97 VAL A N 1
ATOM 703 C CA . VAL A 1 97 ? -13.556 14.845 4.828 1.00 84.50 97 VAL A CA 1
ATOM 704 C C . VAL A 1 97 ? -14.490 14.411 5.960 1.00 84.50 97 VAL A C 1
ATOM 706 O O . VAL A 1 97 ? -14.103 14.522 7.127 1.00 84.50 97 VAL A O 1
ATOM 709 N N . PRO A 1 98 ? -15.709 13.925 5.664 1.00 85.81 98 PRO A N 1
ATOM 710 C CA . PRO A 1 98 ? -16.683 13.513 6.678 1.00 85.81 98 PRO A CA 1
ATOM 711 C C . PRO A 1 98 ? -16.340 12.142 7.285 1.00 85.81 98 PRO A C 1
ATOM 713 O O . PRO A 1 98 ? -17.227 11.343 7.573 1.00 85.81 98 PRO A O 1
ATOM 716 N N . TYR A 1 99 ? -15.045 11.872 7.469 1.00 84.44 99 TYR A N 1
ATOM 717 C CA . TYR A 1 99 ? -14.539 10.660 8.081 1.00 84.44 99 TYR A CA 1
ATOM 718 C C . TYR A 1 99 ? -13.718 11.002 9.327 1.00 84.44 99 TYR A C 1
ATOM 720 O O . TYR A 1 99 ? -12.891 11.916 9.301 1.00 84.44 99 TYR A O 1
ATOM 728 N N . PRO A 1 100 ? -13.946 10.284 10.426 1.00 83.19 100 PRO A N 1
ATOM 729 C CA . PRO A 1 100 ? -13.213 10.442 11.672 1.00 83.19 100 PRO A CA 1
ATOM 730 C C . PRO A 1 100 ? -11.749 10.041 11.529 1.00 83.19 100 PRO A C 1
ATOM 732 O O . PRO A 1 100 ? -11.428 8.948 11.078 1.00 83.19 100 PRO A O 1
ATOM 735 N N . GLU A 1 101 ? -10.861 10.944 11.931 1.00 84.31 101 GLU A N 1
ATOM 736 C CA . GLU A 1 101 ? -9.411 10.788 11.810 1.00 84.31 101 GLU A CA 1
ATOM 737 C C . GLU A 1 101 ? -8.890 9.861 12.905 1.00 84.31 101 GLU A C 1
ATOM 739 O O . GLU A 1 101 ? -8.858 10.263 14.066 1.00 84.31 101 GLU A O 1
ATOM 744 N N . VAL A 1 102 ? -8.528 8.629 12.542 1.00 77.31 102 VAL A N 1
ATOM 745 C CA . VAL A 1 102 ? -8.120 7.557 13.467 1.00 77.31 102 VAL A CA 1
ATOM 746 C C . VAL A 1 102 ? -6.628 7.570 13.779 1.00 77.31 102 VAL A C 1
ATOM 748 O O . VAL A 1 102 ? -6.220 7.069 14.823 1.00 77.31 102 VAL A O 1
ATOM 751 N N . ALA A 1 103 ? -5.824 8.116 12.867 1.00 77.25 103 ALA A N 1
ATOM 752 C CA . ALA A 1 103 ? -4.382 8.241 13.012 1.00 77.25 103 ALA A CA 1
ATOM 753 C C . ALA A 1 103 ? -3.834 9.328 12.079 1.00 77.25 103 ALA A C 1
ATOM 755 O O . ALA A 1 103 ? -4.333 9.520 10.965 1.00 77.25 103 ALA A O 1
ATOM 756 N N . VAL A 1 104 ? -2.770 9.988 12.531 1.00 77.31 104 VAL A N 1
ATOM 757 C CA . VAL A 1 104 ? -1.888 10.813 11.702 1.00 77.31 104 VAL A CA 1
ATOM 758 C C . VAL A 1 104 ? -0.501 10.192 11.796 1.00 77.31 104 VAL A C 1
ATOM 760 O O . VAL A 1 104 ? 0.089 10.123 12.876 1.00 77.31 104 VAL A O 1
ATOM 763 N N . VAL A 1 105 ? -0.025 9.688 10.666 1.00 76.12 105 VAL A N 1
ATOM 764 C CA . VAL A 1 105 ? 1.207 8.923 10.568 1.00 76.12 105 VAL A CA 1
ATOM 765 C C . VAL A 1 105 ? 2.329 9.852 10.127 1.00 76.12 105 VAL A C 1
ATOM 767 O O . VAL A 1 105 ? 2.429 10.220 8.956 1.00 76.12 105 VAL A O 1
ATOM 770 N N . GLU A 1 106 ? 3.160 10.241 11.088 1.00 79.62 106 GLU A N 1
ATOM 771 C CA . GLU A 1 106 ? 4.351 11.057 10.857 1.00 79.62 106 GLU A CA 1
ATOM 772 C C . GLU A 1 106 ? 5.537 10.184 10.429 1.00 79.62 106 GLU A C 1
ATOM 774 O O . GLU A 1 106 ? 5.617 9.015 10.812 1.00 79.62 106 GLU A O 1
ATOM 779 N N . GLU A 1 107 ? 6.479 10.770 9.685 1.00 76.94 107 GLU A N 1
ATOM 780 C CA . GLU A 1 107 ? 7.635 10.084 9.080 1.00 76.94 107 GLU A CA 1
ATOM 781 C C . GLU A 1 107 ? 8.406 9.205 10.074 1.00 76.94 107 GLU A C 1
ATOM 783 O O . GLU A 1 107 ? 8.544 8.003 9.851 1.00 76.94 107 GLU A O 1
ATOM 788 N N . ASP A 1 108 ? 8.805 9.772 11.216 1.00 79.12 108 ASP A N 1
ATOM 789 C CA . ASP A 1 108 ? 9.594 9.077 12.245 1.00 79.12 108 ASP A CA 1
ATOM 790 C C . ASP A 1 108 ? 8.843 7.912 12.914 1.00 79.12 108 ASP A C 1
ATOM 792 O O . ASP A 1 108 ? 9.436 7.111 13.634 1.00 79.12 108 ASP A O 1
ATOM 796 N N . THR A 1 109 ? 7.529 7.815 12.698 1.00 76.94 109 THR A N 1
ATOM 797 C CA . THR A 1 109 ? 6.654 6.797 13.299 1.00 76.94 109 THR A CA 1
ATOM 798 C C . THR A 1 109 ? 5.957 5.919 12.262 1.00 76.94 109 THR A C 1
ATOM 800 O O . THR A 1 109 ? 5.150 5.064 12.630 1.00 76.94 109 THR A O 1
ATOM 803 N N . LEU A 1 110 ? 6.253 6.113 10.972 1.00 76.25 110 LEU A N 1
ATOM 804 C CA . LEU A 1 110 ? 5.535 5.483 9.867 1.00 76.25 110 LEU A CA 1
ATOM 805 C C . LEU A 1 110 ? 5.556 3.959 9.960 1.00 76.25 110 LEU A C 1
ATOM 807 O O . LEU A 1 110 ? 4.504 3.335 9.833 1.00 76.25 110 LEU A O 1
ATOM 811 N N . GLY A 1 111 ? 6.722 3.371 10.234 1.00 72.50 111 GLY A N 1
ATOM 812 C CA . GLY A 1 111 ? 6.868 1.921 10.376 1.00 72.50 111 GLY A CA 1
ATOM 813 C C . GLY A 1 111 ? 6.011 1.355 11.511 1.00 72.50 111 GLY A C 1
ATOM 814 O O . GLY A 1 111 ? 5.163 0.495 11.275 1.00 72.50 111 GLY A O 1
ATOM 815 N N . ASP A 1 112 ? 6.173 1.889 12.724 1.00 75.31 112 ASP A N 1
ATOM 816 C CA . ASP A 1 112 ? 5.470 1.405 13.919 1.00 75.31 112 ASP A CA 1
ATOM 817 C C . ASP A 1 112 ? 3.949 1.588 13.815 1.00 75.31 112 ASP A C 1
ATOM 819 O O . ASP A 1 112 ? 3.185 0.686 14.164 1.00 75.31 112 ASP A O 1
ATOM 823 N N . GLN A 1 113 ? 3.487 2.736 13.307 1.00 73.31 113 GLN A N 1
ATOM 824 C CA . GLN A 1 113 ? 2.056 2.994 13.142 1.00 73.31 113 GLN A CA 1
ATOM 825 C C . GLN A 1 113 ? 1.443 2.155 12.019 1.00 73.31 113 GLN A C 1
ATOM 827 O O . GLN A 1 113 ? 0.329 1.659 12.181 1.00 73.31 113 GLN A O 1
ATOM 832 N N . THR A 1 114 ? 2.160 1.952 10.909 1.00 71.81 114 THR A N 1
ATOM 833 C CA . THR A 1 114 ? 1.707 1.061 9.829 1.00 71.81 114 THR A CA 1
ATOM 834 C C . THR A 1 114 ? 1.549 -0.358 10.353 1.00 71.81 114 THR A C 1
ATOM 836 O O . THR A 1 114 ? 0.510 -0.970 10.123 1.00 71.81 114 THR A O 1
ATOM 839 N N . LEU A 1 115 ? 2.519 -0.853 11.127 1.00 73.62 115 LEU A N 1
ATOM 840 C CA . LEU A 1 115 ? 2.451 -2.182 11.729 1.00 73.62 115 LEU A CA 1
ATOM 841 C C . LEU A 1 115 ? 1.296 -2.300 12.734 1.00 73.62 115 LEU A C 1
ATOM 843 O O . LEU A 1 115 ? 0.593 -3.308 12.746 1.00 73.62 115 LEU A O 1
ATOM 847 N N . ALA A 1 116 ? 1.065 -1.273 13.556 1.00 74.44 116 ALA A N 1
ATOM 848 C CA . ALA A 1 116 ? -0.050 -1.253 14.499 1.00 74.44 116 ALA A CA 1
ATOM 849 C C . ALA A 1 116 ? -1.415 -1.250 13.789 1.00 74.44 116 ALA A C 1
ATOM 851 O O . ALA A 1 116 ? -2.318 -1.976 14.198 1.00 74.44 116 ALA A O 1
ATOM 852 N N . LEU A 1 117 ? -1.563 -0.471 12.712 1.00 72.88 117 LEU A N 1
ATOM 853 C CA . LEU A 1 117 ? -2.772 -0.463 11.884 1.00 72.88 117 LEU A CA 1
ATOM 854 C C . LEU A 1 117 ? -2.980 -1.816 11.196 1.00 72.88 117 LEU A C 1
ATOM 856 O O . LEU A 1 117 ? -4.084 -2.353 11.227 1.00 72.88 117 LEU A O 1
ATOM 860 N N . ALA A 1 118 ? -1.912 -2.373 10.625 1.00 74.88 118 ALA A N 1
ATOM 861 C CA . ALA A 1 118 ? -1.889 -3.665 9.954 1.00 74.88 118 ALA A CA 1
ATOM 862 C C . ALA A 1 118 ? -2.295 -4.819 10.890 1.00 74.88 118 ALA A C 1
ATOM 864 O O . ALA A 1 118 ? -3.130 -5.645 10.526 1.00 74.88 118 ALA A O 1
ATOM 865 N N . ALA A 1 119 ? -1.763 -4.842 12.116 1.00 74.94 119 ALA A N 1
ATOM 866 C CA . ALA A 1 119 ? -2.059 -5.864 13.123 1.00 74.94 119 ALA A CA 1
ATOM 867 C C . ALA A 1 119 ? -3.520 -5.849 13.600 1.00 74.94 119 ALA A C 1
ATOM 869 O O . ALA A 1 119 ? -4.046 -6.875 14.030 1.00 74.94 119 ALA A O 1
ATOM 870 N N . GLU A 1 120 ? -4.170 -4.691 13.529 1.00 75.50 120 GLU A N 1
ATOM 871 C CA . GLU A 1 120 ? -5.552 -4.501 13.963 1.00 75.50 120 GLU A CA 1
ATOM 872 C C . GLU A 1 120 ? -6.547 -4.585 12.788 1.00 75.50 120 GLU A C 1
ATOM 874 O O . GLU A 1 120 ? -7.753 -4.451 13.000 1.00 75.50 120 GLU A O 1
ATOM 879 N N . LEU A 1 121 ? -6.087 -4.834 11.549 1.00 74.81 121 LEU A N 1
ATOM 880 C CA . LEU A 1 121 ? -6.979 -4.949 10.393 1.00 74.81 121 LEU A CA 1
ATOM 881 C C . LEU A 1 121 ? -8.081 -5.995 10.648 1.00 74.81 121 LEU A C 1
ATOM 883 O O . LEU A 1 121 ? -7.807 -7.102 11.139 1.00 74.81 121 LEU A O 1
ATOM 887 N N . PRO A 1 122 ? -9.343 -5.686 10.286 1.00 73.25 122 PRO A N 1
ATOM 888 C CA . PRO A 1 122 ? -10.413 -6.667 10.370 1.00 73.25 122 PRO A CA 1
ATOM 889 C C . PRO A 1 122 ? -10.091 -7.861 9.464 1.00 73.25 122 PRO A C 1
ATOM 891 O O . PRO A 1 122 ? -9.256 -7.779 8.570 1.00 73.25 122 PRO A O 1
ATOM 894 N N . GLU A 1 123 ? -10.780 -8.984 9.665 1.00 77.38 123 GLU A N 1
ATOM 895 C CA . GLU A 1 123 ? -10.554 -10.208 8.876 1.00 77.38 123 GLU A CA 1
ATOM 896 C C . GLU A 1 123 ? -10.640 -9.980 7.359 1.00 77.38 123 GLU A C 1
ATOM 898 O O . GLU A 1 123 ? -9.920 -10.616 6.592 1.00 77.38 123 GLU A O 1
ATOM 903 N N . ARG A 1 124 ? -11.506 -9.049 6.946 1.00 78.06 124 ARG A N 1
ATOM 904 C CA . ARG A 1 124 ? -11.748 -8.665 5.555 1.00 78.06 124 ARG A CA 1
ATOM 905 C C . ARG A 1 124 ? -11.641 -7.144 5.431 1.00 78.06 124 ARG A C 1
ATOM 907 O O . ARG A 1 124 ? -12.670 -6.466 5.469 1.00 78.06 124 ARG A O 1
ATOM 914 N N . PRO A 1 125 ? -10.421 -6.592 5.361 1.00 80.50 125 PRO A N 1
ATOM 915 C CA . PRO A 1 125 ? -10.240 -5.155 5.288 1.00 80.50 125 PRO A CA 1
ATOM 916 C C . PRO A 1 125 ? -10.641 -4.638 3.908 1.00 80.50 125 PRO A C 1
ATOM 918 O O . PRO A 1 125 ? -10.305 -5.226 2.883 1.00 80.50 125 PRO A O 1
ATOM 921 N N . PHE A 1 126 ? -11.350 -3.513 3.891 1.00 79.69 126 PHE A N 1
ATOM 922 C CA . PHE A 1 126 ? -11.521 -2.702 2.695 1.00 79.69 126 PHE A CA 1
ATOM 923 C C . PHE A 1 126 ? -10.634 -1.470 2.844 1.00 79.69 126 PHE A C 1
ATOM 925 O O . PHE A 1 126 ? -10.867 -0.638 3.721 1.00 79.69 126 PHE A O 1
ATOM 932 N N . VAL A 1 127 ? -9.590 -1.391 2.022 1.00 78.12 127 VAL A N 1
ATOM 933 C CA . VAL A 1 127 ? -8.595 -0.319 2.077 1.00 78.12 127 VAL A CA 1
ATOM 934 C C . VAL A 1 127 ? -8.834 0.616 0.903 1.00 78.12 127 VAL A C 1
ATOM 936 O O . VAL A 1 127 ? -8.758 0.203 -0.250 1.00 78.12 127 VAL A O 1
ATOM 939 N N . LEU A 1 128 ? -9.128 1.880 1.201 1.00 77.69 128 LEU A N 1
ATOM 940 C CA . LEU A 1 128 ? -9.226 2.938 0.204 1.00 77.69 128 LEU A CA 1
ATOM 941 C C . LEU A 1 128 ? -7.963 3.798 0.289 1.00 77.69 128 LEU A C 1
ATOM 943 O O . LEU A 1 128 ? -7.800 4.571 1.232 1.00 77.69 128 LEU A O 1
ATOM 947 N N . GLY A 1 129 ? -7.060 3.617 -0.672 1.00 75.94 129 GLY A N 1
ATOM 948 C CA . GLY A 1 129 ? -5.804 4.358 -0.748 1.00 75.94 129 GLY A CA 1
ATOM 949 C C . GLY A 1 129 ? -5.882 5.648 -1.558 1.00 75.94 129 GLY A C 1
ATOM 950 O O . GLY A 1 129 ? -6.871 5.932 -2.230 1.00 75.94 129 GLY A O 1
ATOM 951 N N . GLY A 1 130 ? -4.793 6.417 -1.500 1.00 73.25 130 GLY A N 1
ATOM 952 C CA . GLY A 1 130 ? -4.538 7.544 -2.408 1.00 73.25 130 GLY A CA 1
ATOM 953 C C . GLY A 1 130 ? -3.682 7.159 -3.621 1.00 73.25 130 GLY A C 1
ATOM 954 O O . GLY A 1 130 ? -3.684 7.868 -4.622 1.00 73.25 130 GLY A O 1
ATOM 955 N N . CYS A 1 131 ? -2.964 6.036 -3.534 1.00 83.06 131 CYS A N 1
ATOM 956 C CA . CYS A 1 131 ? -2.178 5.438 -4.610 1.00 83.06 131 CYS A CA 1
ATOM 957 C C . CYS A 1 131 ? -1.911 3.950 -4.325 1.00 83.06 131 CYS A C 1
ATOM 959 O O . CYS A 1 131 ? -2.231 3.448 -3.242 1.00 83.06 131 CYS A O 1
ATOM 961 N N . CYS A 1 132 ? -1.270 3.258 -5.272 1.00 85.31 132 CYS A N 1
ATOM 962 C CA . CYS A 1 132 ? -0.937 1.838 -5.164 1.00 85.31 132 CYS A CA 1
ATOM 963 C C . CYS A 1 132 ? -0.073 1.502 -3.934 1.00 85.31 132 CYS A C 1
ATOM 965 O O . CYS A 1 132 ? -0.235 0.427 -3.357 1.00 85.31 132 CYS A O 1
ATOM 967 N N . CYS A 1 133 ? 0.756 2.439 -3.449 1.00 85.81 133 CYS A N 1
ATOM 968 C CA . CYS A 1 133 ? 1.608 2.240 -2.270 1.00 85.81 133 CYS A CA 1
ATOM 969 C C . CYS A 1 133 ? 0.818 1.952 -0.986 1.00 85.81 133 CYS A C 1
ATOM 971 O O . CYS A 1 133 ? 1.348 1.324 -0.072 1.00 85.81 133 CYS A O 1
ATOM 973 N N . THR A 1 134 ? -0.443 2.394 -0.891 1.00 82.69 134 THR A N 1
ATOM 974 C CA . THR A 1 134 ? -1.269 2.142 0.301 1.00 82.69 134 THR A CA 1
ATOM 975 C C . THR A 1 134 ? -1.499 0.644 0.537 1.00 82.69 134 THR A C 1
ATOM 977 O O . THR A 1 134 ? -1.698 0.227 1.677 1.00 82.69 134 THR A O 1
ATOM 980 N N . HIS A 1 135 ? -1.432 -0.181 -0.511 1.00 87.06 135 HIS A N 1
ATOM 981 C CA . HIS A 1 135 ? -1.687 -1.615 -0.398 1.00 87.06 135 HIS A CA 1
ATOM 982 C C . HIS A 1 135 ? -0.527 -2.394 0.226 1.00 87.06 135 HIS A C 1
ATOM 984 O O . HIS A 1 135 ? -0.788 -3.442 0.806 1.00 87.06 135 HIS A O 1
ATOM 990 N N . VAL A 1 136 ? 0.711 -1.878 0.195 1.00 89.31 136 VAL A N 1
ATOM 991 C CA . VAL A 1 136 ? 1.889 -2.569 0.756 1.00 89.31 136 VAL A CA 1
ATOM 992 C C . VAL A 1 136 ? 1.652 -2.914 2.227 1.00 89.31 136 VAL A C 1
ATOM 994 O O . VAL A 1 136 ? 1.630 -4.083 2.589 1.00 89.31 136 VAL A O 1
ATOM 997 N N . GLY A 1 137 ? 1.342 -1.921 3.067 1.00 83.44 137 GLY A N 1
ATOM 998 C CA . GLY A 1 137 ? 1.100 -2.158 4.496 1.00 83.44 137 GLY A CA 1
ATOM 999 C C . GLY A 1 137 ? -0.101 -3.070 4.785 1.00 83.44 137 GLY A C 1
ATOM 1000 O O . GLY A 1 137 ? -0.096 -3.807 5.769 1.00 83.44 137 GLY A O 1
ATOM 1001 N N . ALA A 1 138 ? -1.123 -3.055 3.923 1.00 86.00 138 ALA A N 1
ATOM 1002 C CA . ALA A 1 138 ? -2.283 -3.930 4.066 1.00 86.00 138 ALA A CA 1
ATOM 1003 C C . ALA A 1 138 ? -1.940 -5.392 3.749 1.00 86.00 138 ALA A C 1
ATOM 1005 O O . ALA A 1 138 ? -2.330 -6.285 4.500 1.00 86.00 138 ALA A O 1
ATOM 1006 N N . VAL A 1 139 ? -1.195 -5.629 2.666 1.00 91.25 139 VAL A N 1
ATOM 1007 C CA . VAL A 1 139 ? -0.743 -6.966 2.267 1.00 91.25 139 VAL A CA 1
ATOM 1008 C C . VAL A 1 139 ? 0.219 -7.536 3.306 1.00 91.25 139 VAL A C 1
ATOM 1010 O O . VAL A 1 139 ? -0.001 -8.654 3.755 1.00 91.25 139 VAL A O 1
ATOM 1013 N N . GLU A 1 140 ? 1.188 -6.750 3.779 1.00 88.81 140 GLU A N 1
ATOM 1014 C CA . GLU A 1 140 ? 2.105 -7.130 4.869 1.00 88.81 140 GLU A CA 1
ATOM 1015 C C . GLU A 1 140 ? 1.350 -7.531 6.147 1.00 88.81 140 GLU A C 1
ATOM 1017 O O . GLU A 1 140 ? 1.629 -8.557 6.770 1.00 88.81 140 GLU A O 1
ATOM 1022 N N . GLY A 1 141 ? 0.330 -6.752 6.523 1.00 86.50 141 GLY A N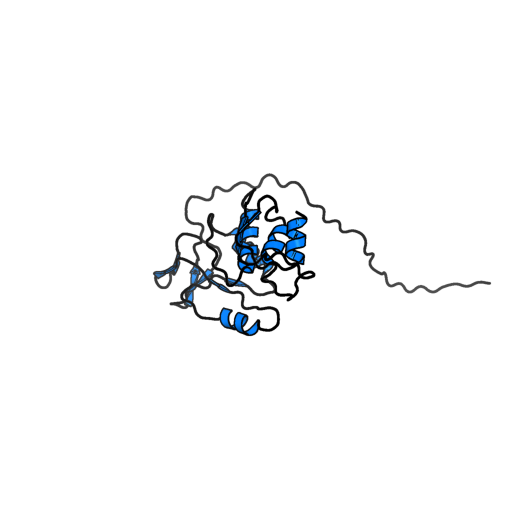 1
ATOM 1023 C CA . GLY A 1 141 ? -0.526 -7.061 7.668 1.00 86.50 141 GLY A CA 1
ATOM 1024 C C . GLY A 1 141 ? -1.287 -8.373 7.525 1.00 86.50 141 GLY A C 1
ATOM 1025 O O . GLY A 1 141 ? -1.385 -9.151 8.476 1.00 86.50 141 GLY A O 1
ATOM 1026 N N . LEU A 1 142 ? -1.820 -8.632 6.330 1.00 89.00 142 LEU A N 1
ATOM 1027 C CA . LEU A 1 142 ? -2.522 -9.875 6.027 1.00 89.00 142 LEU A CA 1
ATOM 1028 C C . LEU A 1 142 ? -1.554 -11.065 5.977 1.00 89.00 142 LEU A C 1
ATOM 1030 O O . LEU A 1 142 ? -1.867 -12.108 6.547 1.00 89.00 142 LEU A O 1
ATOM 1034 N N . ALA A 1 143 ? -0.374 -10.904 5.382 1.00 90.31 143 ALA A N 1
ATOM 1035 C CA . ALA A 1 143 ? 0.670 -11.926 5.335 1.00 90.31 143 ALA A CA 1
ATOM 1036 C C . ALA A 1 143 ? 1.155 -12.318 6.741 1.00 90.31 143 ALA A C 1
ATOM 1038 O O . ALA A 1 143 ? 1.358 -13.492 7.030 1.00 90.31 143 ALA A O 1
ATOM 1039 N N . ALA A 1 144 ? 1.239 -11.364 7.673 1.00 87.75 144 ALA A N 1
ATOM 1040 C CA . ALA A 1 144 ? 1.553 -11.657 9.073 1.00 87.75 144 ALA A CA 1
ATOM 1041 C C . ALA A 1 144 ? 0.444 -12.442 9.809 1.00 87.75 144 ALA A C 1
ATOM 1043 O O . ALA A 1 144 ? 0.697 -13.048 10.854 1.00 87.75 144 ALA A O 1
ATOM 1044 N N . ARG A 1 145 ? -0.795 -12.414 9.298 1.00 86.81 145 ARG A N 1
ATOM 1045 C CA . ARG A 1 145 ? -1.970 -13.071 9.894 1.00 86.81 145 ARG A CA 1
ATOM 1046 C C . ARG A 1 145 ? -2.255 -14.452 9.303 1.00 86.81 145 ARG A C 1
ATOM 1048 O O . ARG A 1 145 ? -2.828 -15.289 10.006 1.00 86.81 145 ARG A O 1
ATOM 1055 N N . TYR A 1 146 ? -1.912 -14.680 8.040 1.00 87.88 146 TYR A N 1
ATOM 1056 C CA . TYR A 1 146 ? -2.269 -15.886 7.297 1.00 87.88 146 TYR A CA 1
ATOM 1057 C C . TYR A 1 146 ? -1.023 -16.613 6.788 1.00 87.88 146 TYR A C 1
ATOM 1059 O O . TYR A 1 146 ? -0.157 -16.002 6.182 1.00 87.88 146 TYR A O 1
ATOM 1067 N N . ASP A 1 147 ? -0.973 -17.937 6.970 1.00 85.56 147 ASP A N 1
ATOM 1068 C CA . ASP A 1 147 ? 0.180 -18.761 6.565 1.00 85.56 147 ASP A CA 1
ATOM 1069 C C . ASP A 1 147 ? 0.398 -18.818 5.040 1.00 85.56 147 ASP A C 1
ATOM 1071 O O . ASP A 1 147 ? 1.487 -19.161 4.588 1.00 85.56 147 ASP A O 1
ATOM 1075 N N . ARG A 1 148 ? -0.646 -18.544 4.245 1.00 86.69 148 ARG A N 1
ATOM 1076 C CA . ARG A 1 148 ? -0.575 -18.479 2.781 1.00 86.69 148 ARG A CA 1
ATOM 1077 C C . ARG A 1 148 ? -1.529 -17.413 2.263 1.00 86.69 148 ARG A C 1
ATOM 1079 O O . ARG A 1 148 ? -2.713 -17.429 2.610 1.00 86.69 148 ARG A O 1
ATOM 1086 N N . LEU A 1 149 ? -1.023 -16.521 1.423 1.00 93.38 149 LEU A N 1
ATOM 1087 C CA . LEU A 1 149 ? -1.768 -15.419 0.829 1.00 93.38 149 LEU A CA 1
ATOM 1088 C C . LEU A 1 149 ? -1.562 -15.463 -0.684 1.00 93.38 149 LEU A C 1
ATOM 1090 O O . LEU A 1 149 ? -0.441 -15.640 -1.133 1.00 93.38 149 LEU A O 1
ATOM 1094 N N . ALA A 1 150 ? -2.640 -15.304 -1.450 1.00 96.25 150 ALA A N 1
ATOM 1095 C CA . ALA A 1 150 ? -2.560 -15.108 -2.892 1.00 96.25 150 ALA A CA 1
ATOM 1096 C C . ALA A 1 150 ? -2.940 -13.665 -3.224 1.00 96.25 150 ALA A C 1
ATOM 1098 O O . ALA A 1 150 ? -3.898 -13.130 -2.652 1.00 96.25 150 ALA A O 1
ATOM 1099 N N . LEU A 1 151 ? -2.211 -13.049 -4.151 1.00 97.00 151 LEU A N 1
ATOM 1100 C CA . LEU A 1 151 ? -2.394 -11.655 -4.538 1.00 97.00 151 LEU A CA 1
ATOM 1101 C C . LEU A 1 151 ? -2.867 -11.558 -5.987 1.00 97.00 151 LEU A C 1
ATOM 1103 O O . LEU A 1 151 ? -2.234 -12.070 -6.903 1.00 97.00 151 LEU A O 1
ATOM 1107 N N . VAL A 1 152 ? -3.976 -10.856 -6.206 1.00 98.06 152 VAL A N 1
ATOM 1108 C CA . VAL A 1 152 ? -4.438 -10.497 -7.551 1.00 98.06 152 VAL A CA 1
ATOM 1109 C C . VAL A 1 152 ? -4.263 -8.995 -7.717 1.00 98.06 152 VAL A C 1
ATOM 1111 O O . VAL A 1 152 ? -5.019 -8.213 -7.141 1.00 98.06 152 VAL A O 1
ATOM 1114 N N . TRP A 1 153 ? -3.255 -8.602 -8.490 1.00 97.31 153 TRP A N 1
ATOM 1115 C CA . TRP A 1 153 ? -2.925 -7.214 -8.783 1.00 97.31 153 TRP A CA 1
ATOM 1116 C C . TRP A 1 153 ? -3.570 -6.797 -10.103 1.00 97.31 153 TRP A C 1
ATOM 1118 O O . TRP A 1 153 ? -3.192 -7.276 -11.171 1.00 97.31 153 TRP A O 1
ATOM 1128 N N . VAL A 1 154 ? -4.584 -5.936 -10.038 1.00 97.44 154 VAL A N 1
ATOM 1129 C CA . VAL A 1 154 ? -5.311 -5.461 -11.223 1.00 97.44 154 VAL A CA 1
ATOM 1130 C C . VAL A 1 154 ? -4.888 -4.030 -11.519 1.00 97.44 154 VAL A C 1
ATOM 1132 O O . VAL A 1 154 ? -5.423 -3.098 -10.924 1.00 97.44 154 VAL A O 1
ATOM 1135 N N . ASP A 1 155 ? -3.950 -3.860 -12.446 1.00 96.31 155 ASP A N 1
ATOM 1136 C CA . ASP A 1 155 ? -3.414 -2.550 -12.821 1.00 96.31 155 ASP A CA 1
ATOM 1137 C C . ASP A 1 155 ? -3.052 -2.504 -14.315 1.00 96.31 155 ASP A C 1
ATOM 1139 O O . ASP A 1 155 ? -2.905 -3.528 -14.980 1.00 96.31 155 ASP A O 1
ATOM 1143 N N . ALA A 1 156 ? -2.961 -1.300 -14.877 1.00 96.88 156 ALA A N 1
ATOM 1144 C CA . ALA A 1 156 ? -2.406 -1.075 -16.206 1.00 96.88 156 ALA A CA 1
ATOM 1145 C C . ALA A 1 156 ? -0.871 -1.181 -16.235 1.00 96.88 156 ALA A C 1
ATOM 1147 O O . ALA A 1 156 ? -0.320 -1.482 -17.299 1.00 96.88 156 ALA A O 1
ATOM 1148 N N . HIS A 1 157 ? -0.219 -0.918 -15.104 1.00 97.19 157 HIS A N 1
ATOM 1149 C CA . HIS A 1 157 ? 1.230 -0.925 -14.918 1.00 97.19 157 HIS A CA 1
ATOM 1150 C C . HIS A 1 157 ? 1.693 -2.188 -14.191 1.00 97.19 157 HIS A C 1
ATOM 1152 O O . HIS A 1 157 ? 0.877 -2.937 -13.649 1.00 97.19 157 HIS A O 1
ATOM 1158 N N . GLY A 1 158 ? 3.002 -2.436 -14.206 1.00 96.62 158 GLY A N 1
ATOM 1159 C CA . GLY A 1 158 ? 3.599 -3.535 -13.452 1.00 96.62 158 GLY A CA 1
ATOM 1160 C C . GLY A 1 158 ? 3.675 -3.227 -11.964 1.00 96.62 158 GLY A C 1
ATOM 1161 O O . GLY A 1 158 ? 3.388 -4.094 -11.147 1.00 96.62 158 GLY A O 1
ATOM 1162 N N . ASP A 1 159 ? 4.034 -1.990 -11.622 1.00 97.44 159 ASP A N 1
ATOM 1163 C CA . ASP A 1 159 ? 4.418 -1.587 -10.267 1.00 97.44 159 ASP A CA 1
ATOM 1164 C C . ASP A 1 159 ? 5.600 -2.425 -9.730 1.00 97.44 159 ASP A C 1
ATOM 1166 O O . ASP A 1 159 ? 5.725 -2.679 -8.528 1.00 97.44 159 ASP A O 1
ATOM 1170 N N . LEU A 1 160 ? 6.462 -2.882 -10.647 1.00 97.88 160 LEU A N 1
ATOM 1171 C CA . LEU A 1 160 ? 7.518 -3.872 -10.429 1.00 97.88 160 LEU A CA 1
ATOM 1172 C C . LEU A 1 160 ? 8.938 -3.274 -10.428 1.00 97.88 160 LEU A C 1
ATOM 1174 O O . LEU A 1 160 ? 9.927 -4.009 -10.299 1.00 97.88 160 LEU A O 1
ATOM 1178 N N . ASN A 1 161 ? 9.060 -1.951 -10.550 1.00 97.44 161 ASN A N 1
ATOM 1179 C CA . ASN A 1 161 ? 10.351 -1.276 -10.494 1.00 97.44 161 ASN A CA 1
ATOM 1180 C C . ASN A 1 161 ? 10.973 -1.313 -9.087 1.00 97.44 161 ASN A C 1
ATOM 1182 O O . ASN A 1 161 ? 10.281 -1.371 -8.071 1.00 97.44 161 ASN A O 1
ATOM 1186 N N . THR A 1 162 ? 12.299 -1.188 -9.031 1.00 95.94 162 THR A N 1
ATOM 1187 C CA . THR A 1 162 ? 13.058 -0.864 -7.814 1.00 95.94 162 THR A CA 1
ATOM 1188 C C . THR A 1 162 ? 13.511 0.603 -7.844 1.00 95.94 162 THR A C 1
ATOM 1190 O O . THR A 1 162 ? 13.425 1.252 -8.897 1.00 95.94 162 THR A O 1
ATOM 1193 N N . PRO A 1 163 ? 14.039 1.154 -6.732 1.00 92.56 163 PRO A N 1
ATOM 1194 C CA . PRO A 1 163 ? 14.667 2.477 -6.742 1.00 92.56 163 PRO A CA 1
ATOM 1195 C C . PRO A 1 163 ? 15.776 2.618 -7.795 1.00 92.56 163 PRO A C 1
ATOM 1197 O O . PRO A 1 163 ? 15.956 3.697 -8.352 1.00 92.56 163 PRO A O 1
ATOM 1200 N N . GLU A 1 164 ? 16.502 1.537 -8.082 1.00 94.38 164 GLU A N 1
ATOM 1201 C CA . GLU A 1 164 ? 17.599 1.507 -9.051 1.00 94.38 164 GLU A CA 1
ATOM 1202 C C . GLU A 1 164 ? 17.119 1.352 -10.498 1.00 94.38 164 GLU A C 1
ATOM 1204 O O . GLU A 1 164 ? 17.778 1.862 -11.403 1.00 94.38 164 GLU A O 1
ATOM 1209 N N . SER A 1 165 ? 16.010 0.642 -10.733 1.00 94.50 165 SER A N 1
ATOM 1210 C CA . SER A 1 165 ? 15.516 0.369 -12.090 1.00 94.50 165 SER A CA 1
ATOM 1211 C C . SER A 1 165 ? 14.545 1.423 -12.618 1.00 94.50 165 SER A C 1
ATOM 1213 O O . SER A 1 165 ? 14.388 1.549 -13.831 1.00 94.50 165 SER A O 1
ATOM 1215 N N . SER A 1 166 ? 13.876 2.162 -11.728 1.00 93.25 166 SER A N 1
ATOM 1216 C CA . SER A 1 166 ? 12.793 3.063 -12.115 1.00 93.25 166 SER A CA 1
ATOM 1217 C C . SER A 1 166 ? 13.275 4.196 -13.031 1.00 93.25 166 SER A C 1
ATOM 1219 O O . SER A 1 166 ? 14.172 4.952 -12.648 1.00 93.25 166 SER A O 1
ATOM 1221 N N . PRO A 1 167 ? 12.628 4.423 -14.190 1.00 88.44 167 PRO A N 1
ATOM 1222 C CA . PRO A 1 167 ? 12.973 5.535 -15.079 1.00 88.44 167 PRO A CA 1
ATOM 1223 C C . PRO A 1 167 ? 12.585 6.906 -14.506 1.00 88.44 167 PRO A C 1
ATOM 1225 O O . PRO A 1 167 ? 13.073 7.934 -14.972 1.00 88.44 167 PRO A O 1
ATOM 1228 N N . THR A 1 168 ? 11.691 6.936 -13.514 1.00 85.50 168 THR A N 1
ATOM 1229 C CA . THR A 1 168 ? 11.140 8.174 -12.942 1.00 85.50 168 THR A CA 1
ATOM 1230 C C . THR A 1 168 ? 11.528 8.395 -11.482 1.00 85.50 168 THR A C 1
ATOM 1232 O O . THR A 1 168 ? 11.399 9.513 -10.991 1.00 85.50 168 THR A O 1
ATOM 1235 N N . GLY A 1 169 ? 11.966 7.351 -10.769 1.00 82.81 169 GLY A N 1
ATOM 1236 C CA . GLY A 1 169 ? 12.202 7.390 -9.321 1.00 82.81 169 GLY A CA 1
ATOM 1237 C C . GLY A 1 169 ? 10.919 7.504 -8.485 1.00 82.81 169 GLY A C 1
ATOM 1238 O O . GLY A 1 169 ? 10.976 7.697 -7.272 1.00 82.81 169 GLY A O 1
ATOM 1239 N N . ASN A 1 170 ? 9.754 7.394 -9.122 1.00 81.69 170 ASN A N 1
ATOM 1240 C CA . ASN A 1 170 ? 8.453 7.569 -8.496 1.00 81.69 170 ASN A CA 1
ATOM 1241 C C . ASN A 1 170 ? 8.013 6.284 -7.770 1.00 81.69 170 ASN A C 1
ATOM 1243 O O . ASN A 1 170 ? 7.822 5.244 -8.396 1.00 81.69 170 ASN A O 1
ATOM 1247 N N . LEU A 1 171 ? 7.774 6.378 -6.456 1.00 85.50 171 LEU A N 1
ATOM 1248 C CA . LEU A 1 171 ? 7.491 5.222 -5.586 1.00 85.50 171 LEU A CA 1
ATOM 1249 C C . LEU A 1 171 ? 6.259 4.398 -5.981 1.00 85.50 171 LEU A C 1
ATOM 1251 O O . LEU A 1 171 ? 6.259 3.194 -5.796 1.00 85.50 171 LEU A O 1
ATOM 1255 N N . TRP A 1 172 ? 5.216 5.030 -6.512 1.00 86.88 172 TRP A N 1
ATOM 1256 C CA . TRP A 1 172 ? 3.987 4.398 -7.016 1.00 86.88 172 TRP A CA 1
ATOM 1257 C C . TRP A 1 172 ? 4.195 3.367 -8.131 1.00 86.88 172 TRP A C 1
ATOM 1259 O O . TRP A 1 172 ? 3.304 2.553 -8.292 1.00 86.88 172 TRP A O 1
ATOM 1269 N N . GLY A 1 173 ? 5.338 3.353 -8.830 1.00 92.50 173 GLY A N 1
ATOM 1270 C CA . GLY A 1 173 ? 5.679 2.304 -9.807 1.00 92.50 173 GLY A CA 1
ATOM 1271 C C . GLY A 1 173 ? 6.452 1.115 -9.217 1.00 92.50 173 GLY A C 1
ATOM 1272 O O . GLY A 1 173 ? 7.015 0.322 -9.961 1.00 92.50 173 GLY A O 1
ATOM 1273 N N . MET A 1 174 ? 6.550 1.029 -7.891 1.00 96.31 174 MET A N 1
ATOM 1274 C CA . MET A 1 174 ? 7.295 0.018 -7.134 1.00 96.31 174 MET A CA 1
ATOM 1275 C C . MET A 1 174 ? 6.469 -0.846 -6.144 1.00 96.31 174 MET A C 1
ATOM 1277 O O . MET A 1 174 ? 7.036 -1.814 -5.635 1.00 96.31 174 MET A O 1
ATOM 1281 N N . PRO A 1 175 ? 5.189 -0.566 -5.786 1.00 95.94 175 PRO A N 1
ATOM 1282 C CA . PRO A 1 175 ? 4.526 -1.268 -4.683 1.00 95.94 175 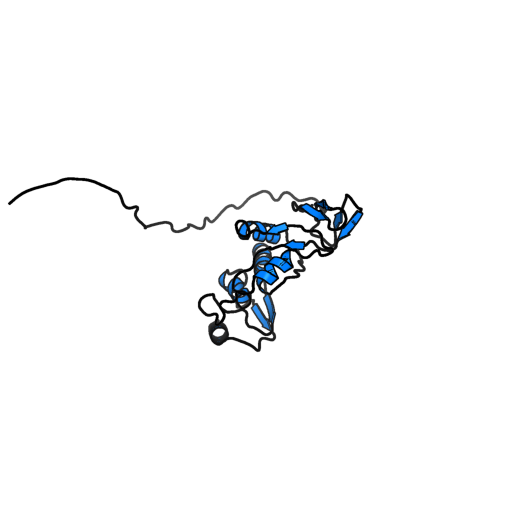PRO A CA 1
ATOM 1283 C C . PRO A 1 175 ? 4.437 -2.784 -4.828 1.00 95.94 175 PRO A C 1
ATOM 1285 O O . PRO A 1 175 ? 4.615 -3.482 -3.830 1.00 95.94 175 PRO A O 1
ATOM 1288 N N . LEU A 1 176 ? 4.172 -3.301 -6.033 1.00 97.88 176 LEU A N 1
ATOM 1289 C CA . LEU A 1 176 ? 4.095 -4.745 -6.237 1.00 97.88 176 LEU A CA 1
ATOM 1290 C C . LEU A 1 176 ? 5.472 -5.380 -6.034 1.00 97.88 176 LEU A C 1
ATOM 1292 O O . LEU A 1 176 ? 5.577 -6.392 -5.344 1.00 97.88 176 LEU A O 1
ATOM 1296 N N . ARG A 1 177 ? 6.541 -4.742 -6.528 1.00 97.50 177 ARG A N 1
ATOM 1297 C CA . ARG A 1 177 ? 7.909 -5.209 -6.277 1.00 97.50 177 ARG A CA 1
ATOM 1298 C C . ARG A 1 177 ? 8.248 -5.245 -4.798 1.00 97.50 177 ARG A C 1
ATOM 1300 O O . ARG A 1 177 ? 8.833 -6.216 -4.337 1.00 97.50 177 ARG A O 1
ATOM 1307 N N . MET A 1 178 ? 7.868 -4.206 -4.057 1.00 95.88 178 MET A N 1
ATOM 1308 C CA . MET A 1 178 ? 8.133 -4.116 -2.620 1.00 95.88 178 MET A CA 1
ATOM 1309 C C . MET A 1 178 ? 7.480 -5.266 -1.842 1.00 95.88 178 MET A C 1
ATOM 1311 O O . MET A 1 178 ? 8.105 -5.796 -0.930 1.00 95.88 178 MET A O 1
ATOM 1315 N N . ILE A 1 179 ? 6.256 -5.658 -2.216 1.00 95.81 179 ILE A N 1
ATOM 1316 C CA . ILE A 1 179 ? 5.529 -6.788 -1.610 1.00 95.81 179 ILE A CA 1
ATOM 1317 C C . ILE A 1 179 ? 6.217 -8.128 -1.908 1.00 95.81 179 ILE A C 1
ATOM 1319 O O . ILE A 1 179 ? 6.289 -8.994 -1.038 1.00 95.81 179 ILE A O 1
ATOM 1323 N N . LEU A 1 180 ? 6.701 -8.316 -3.138 1.0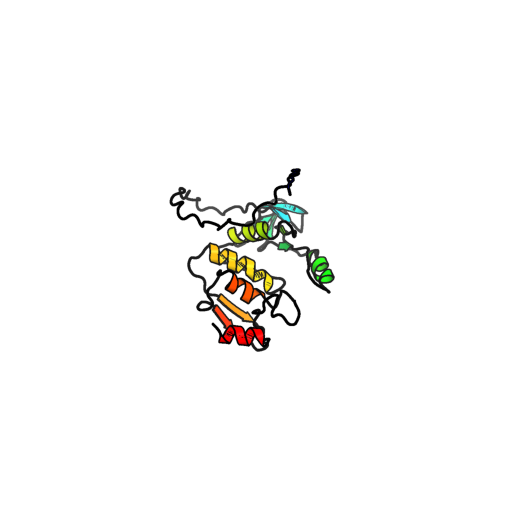0 96.56 180 LEU A N 1
ATOM 1324 C CA . LEU A 1 180 ? 7.393 -9.547 -3.525 1.00 96.56 180 LEU A CA 1
ATOM 1325 C C . LEU A 1 180 ? 8.767 -9.643 -2.847 1.00 96.56 180 LEU A C 1
ATOM 1327 O O . LEU A 1 180 ? 9.103 -10.667 -2.256 1.00 96.56 180 LEU A O 1
ATOM 1331 N N . ASP A 1 181 ? 9.544 -8.559 -2.874 1.00 95.44 181 ASP A N 1
ATOM 1332 C CA . ASP A 1 181 ? 10.895 -8.515 -2.309 1.00 95.44 181 ASP A CA 1
ATOM 1333 C C . ASP A 1 181 ? 10.896 -8.624 -0.772 1.00 95.44 181 ASP A C 1
ATOM 1335 O O . ASP A 1 181 ? 11.879 -9.090 -0.188 1.00 95.44 181 ASP A O 1
ATOM 1339 N N . SER A 1 182 ? 9.814 -8.222 -0.094 1.00 93.25 182 SER A N 1
ATOM 1340 C CA . SER A 1 182 ? 9.668 -8.422 1.354 1.00 93.25 182 SER A CA 1
ATOM 1341 C C . SER A 1 182 ? 9.382 -9.877 1.737 1.00 93.25 182 SER A C 1
ATOM 1343 O O . SER A 1 182 ? 9.598 -10.259 2.891 1.00 93.25 182 SER A O 1
ATOM 1345 N N . GLY A 1 183 ? 8.918 -10.693 0.784 1.00 93.12 183 GLY A N 1
ATOM 1346 C CA . GLY A 1 183 ? 8.441 -12.052 1.025 1.00 93.12 183 GLY A CA 1
ATOM 1347 C C . GLY A 1 183 ? 7.060 -12.107 1.682 1.00 93.12 183 GLY A C 1
ATOM 1348 O O . GLY A 1 183 ? 6.710 -13.133 2.263 1.00 93.12 183 GLY A O 1
ATOM 1349 N N . ALA A 1 184 ? 6.278 -11.022 1.630 1.00 92.19 184 ALA A N 1
ATOM 1350 C CA . ALA A 1 184 ? 4.898 -11.032 2.117 1.00 92.19 184 ALA A CA 1
ATOM 1351 C C . ALA A 1 184 ? 3.999 -11.953 1.278 1.00 92.19 184 ALA A C 1
ATOM 1353 O O . ALA A 1 184 ? 3.072 -12.570 1.805 1.00 92.19 184 ALA A O 1
ATOM 1354 N N . VAL A 1 185 ? 4.274 -12.044 -0.026 1.00 95.38 185 VAL A N 1
ATOM 1355 C CA . VAL A 1 185 ? 3.623 -12.967 -0.960 1.00 95.38 185 VAL A CA 1
ATOM 1356 C C . VAL A 1 185 ? 4.674 -13.501 -1.925 1.00 95.38 185 VAL A C 1
ATOM 1358 O O . VAL A 1 185 ? 5.510 -12.739 -2.411 1.00 95.38 185 VAL A O 1
ATOM 1361 N N . ASP A 1 186 ? 4.618 -14.797 -2.224 1.00 94.88 186 ASP A N 1
ATOM 1362 C CA . ASP A 1 186 ? 5.486 -15.395 -3.232 1.00 94.88 186 ASP A CA 1
ATOM 1363 C C . ASP A 1 186 ? 5.026 -15.014 -4.651 1.00 94.88 186 ASP A C 1
ATOM 1365 O O . ASP A 1 186 ? 3.832 -14.866 -4.935 1.00 94.88 186 ASP A O 1
ATOM 1369 N N . ALA A 1 187 ? 5.976 -14.897 -5.581 1.00 95.44 187 ALA A N 1
ATOM 1370 C CA . ALA A 1 187 ? 5.673 -14.592 -6.980 1.00 95.44 187 ALA A CA 1
ATOM 1371 C C . ALA A 1 187 ? 4.719 -15.625 -7.612 1.00 95.44 187 ALA A C 1
ATOM 1373 O O . ALA A 1 187 ? 3.828 -15.259 -8.374 1.00 95.44 187 ALA A O 1
ATOM 1374 N N . GLU A 1 188 ? 4.852 -16.903 -7.242 1.00 96.12 188 GLU A N 1
ATOM 1375 C CA . GLU A 1 188 ? 3.986 -17.994 -7.715 1.00 96.12 188 GLU A CA 1
ATOM 1376 C C . GLU A 1 188 ? 2.533 -17.896 -7.221 1.00 96.12 188 GLU A C 1
ATOM 1378 O O . GLU A 1 188 ? 1.623 -18.411 -7.872 1.00 96.12 188 GLU A O 1
ATOM 1383 N N . ASP A 1 189 ? 2.305 -17.196 -6.108 1.00 97.06 189 ASP A N 1
ATOM 1384 C CA . ASP A 1 189 ? 0.984 -16.926 -5.535 1.00 97.06 189 ASP A CA 1
ATOM 1385 C C . ASP A 1 189 ? 0.446 -15.538 -5.967 1.00 97.06 189 ASP A C 1
ATOM 1387 O O . ASP A 1 189 ? -0.558 -15.050 -5.435 1.00 97.06 189 ASP A O 1
ATOM 1391 N N . THR A 1 190 ? 1.076 -14.897 -6.962 1.00 97.75 190 THR A N 1
ATOM 1392 C CA . THR A 1 190 ? 0.724 -13.557 -7.451 1.00 97.75 190 THR A CA 1
ATOM 1393 C C . THR A 1 190 ? 0.266 -13.574 -8.911 1.00 97.75 190 THR A C 1
ATOM 1395 O O . THR A 1 190 ? 0.887 -14.179 -9.780 1.00 97.75 190 THR A O 1
ATOM 1398 N N . ILE A 1 191 ? -0.823 -12.862 -9.214 1.00 98.12 191 ILE A N 1
ATOM 1399 C CA . ILE A 1 191 ? -1.347 -12.689 -10.574 1.00 98.12 191 ILE A CA 1
ATOM 1400 C C . ILE A 1 191 ? -1.432 -11.200 -10.901 1.00 98.12 191 ILE A C 1
ATOM 1402 O O . ILE A 1 191 ? -2.187 -10.471 -10.260 1.00 98.12 191 ILE A O 1
ATOM 1406 N N . LEU A 1 192 ? -0.729 -10.771 -11.950 1.00 97.50 192 LEU A N 1
ATOM 1407 C CA . LEU A 1 192 ? -0.850 -9.436 -12.536 1.00 97.50 192 LEU A CA 1
ATOM 1408 C C . LEU A 1 192 ? -1.852 -9.460 -13.702 1.00 97.50 192 LEU A C 1
ATOM 1410 O O . LEU A 1 192 ? -1.657 -10.167 -14.690 1.00 97.50 192 LEU A O 1
ATOM 1414 N N . ILE A 1 193 ? -2.940 -8.694 -13.596 1.00 98.00 193 ILE A N 1
ATOM 1415 C CA . ILE A 1 193 ? -4.032 -8.665 -14.579 1.00 98.00 193 ILE A CA 1
ATOM 1416 C C . ILE A 1 193 ? -4.200 -7.258 -15.146 1.00 98.00 193 ILE A C 1
ATOM 1418 O O . ILE A 1 193 ? -4.425 -6.302 -14.412 1.00 98.00 193 ILE A O 1
ATOM 1422 N N . GLY A 1 194 ? -4.211 -7.157 -16.477 1.00 97.38 194 GLY A N 1
ATOM 1423 C CA . GLY A 1 194 ? -4.506 -5.907 -17.189 1.00 97.38 194 GLY A CA 1
ATOM 1424 C C . GLY A 1 194 ? -3.282 -5.050 -17.514 1.00 97.38 194 GLY A C 1
ATOM 1425 O O . GLY A 1 194 ? -3.442 -4.014 -18.178 1.00 97.38 194 GLY A O 1
ATOM 1426 N N . ALA A 1 195 ? -2.093 -5.510 -17.110 1.00 96.94 195 ALA A N 1
ATOM 1427 C CA . ALA A 1 195 ? -0.832 -4.858 -17.408 1.00 96.94 195 ALA A CA 1
ATOM 1428 C C . ALA A 1 195 ? -0.641 -4.728 -18.921 1.00 96.94 195 ALA A C 1
ATOM 1430 O O . ALA A 1 195 ? -0.791 -5.682 -19.686 1.00 96.94 195 ALA A O 1
ATOM 1431 N N . ARG A 1 196 ? -0.371 -3.499 -19.350 1.00 97.19 196 ARG A N 1
ATOM 1432 C CA . ARG A 1 196 ? -0.204 -3.109 -20.758 1.00 97.19 196 ARG A CA 1
ATOM 1433 C C . ARG A 1 196 ? 0.763 -1.940 -20.942 1.00 97.19 196 ARG A C 1
ATOM 1435 O O . ARG A 1 196 ? 0.930 -1.469 -22.062 1.00 97.19 196 ARG A O 1
ATOM 1442 N N . ASN A 1 197 ? 1.327 -1.441 -19.846 1.00 96.56 197 ASN A N 1
ATOM 1443 C CA . ASN A 1 197 ? 2.300 -0.363 -19.808 1.00 96.56 197 ASN A CA 1
ATOM 1444 C C . ASN A 1 197 ? 3.404 -0.754 -18.819 1.00 96.56 197 ASN A C 1
ATOM 14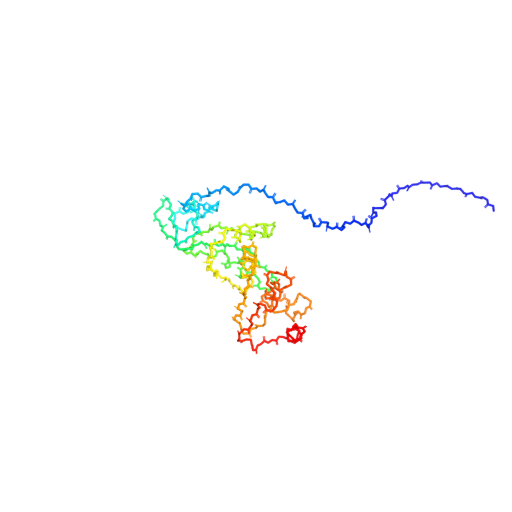46 O O . ASN A 1 197 ? 3.341 -0.379 -17.651 1.00 96.56 197 ASN A O 1
ATOM 1450 N N . LEU A 1 198 ? 4.329 -1.592 -19.284 1.00 97.50 198 LEU A N 1
ATOM 1451 C CA . LEU A 1 198 ? 5.458 -2.088 -18.504 1.00 97.50 198 LEU A CA 1
ATOM 1452 C C . LEU A 1 198 ? 6.724 -1.352 -18.929 1.00 97.50 198 LEU A C 1
ATOM 1454 O O . LEU A 1 198 ? 6.968 -1.176 -20.126 1.00 97.50 198 LEU A O 1
ATOM 1458 N N . ASP A 1 199 ? 7.533 -0.947 -17.957 1.00 97.19 199 ASP A N 1
ATOM 1459 C CA . ASP A 1 199 ? 8.887 -0.487 -18.244 1.00 97.19 199 ASP A CA 1
ATOM 1460 C C . ASP A 1 199 ? 9.783 -1.694 -18.594 1.00 97.19 199 ASP A C 1
ATOM 1462 O O . ASP A 1 199 ? 9.574 -2.786 -18.058 1.00 97.19 199 ASP A O 1
ATOM 1466 N N . PRO A 1 200 ? 10.833 -1.535 -19.426 1.00 97.75 200 PRO A N 1
ATOM 1467 C CA . PRO A 1 200 ? 11.720 -2.648 -19.775 1.00 97.75 200 PRO A CA 1
ATOM 1468 C C . PRO A 1 200 ? 12.279 -3.438 -18.570 1.00 97.75 200 PRO A C 1
ATOM 1470 O O . PRO A 1 200 ? 12.264 -4.666 -18.625 1.00 97.75 200 PRO A O 1
ATOM 1473 N N . PRO A 1 201 ? 12.694 -2.807 -17.447 1.00 96.81 201 PRO A N 1
ATOM 1474 C CA . PRO A 1 201 ? 13.131 -3.554 -16.265 1.00 96.81 201 PRO A CA 1
ATOM 1475 C C . PRO A 1 201 ? 12.025 -4.385 -15.597 1.00 96.81 201 PRO A C 1
ATOM 1477 O O . PRO A 1 201 ? 12.316 -5.400 -14.964 1.00 96.81 201 PRO A O 1
ATOM 1480 N N . GLU A 1 202 ? 10.760 -3.974 -15.716 1.00 98.06 202 GLU A N 1
ATOM 1481 C CA . GLU A 1 202 ? 9.621 -4.741 -15.204 1.00 98.06 202 GLU A CA 1
ATOM 1482 C C . GLU A 1 202 ? 9.375 -5.982 -16.069 1.00 98.06 202 GLU A C 1
ATOM 1484 O O . GLU A 1 202 ? 9.162 -7.068 -15.532 1.00 98.06 202 GLU A O 1
ATOM 1489 N N . GLU A 1 203 ? 9.465 -5.849 -17.398 1.00 97.88 203 GLU A N 1
ATOM 1490 C CA . GLU A 1 203 ? 9.372 -6.983 -18.330 1.00 97.88 203 GLU A CA 1
ATOM 1491 C C . GLU A 1 203 ? 10.485 -8.009 -18.083 1.00 97.88 203 GLU A C 1
ATOM 1493 O O . GLU A 1 203 ? 10.225 -9.213 -18.025 1.00 97.88 203 GLU A O 1
ATOM 1498 N N . GLU A 1 204 ? 11.719 -7.536 -17.891 1.00 97.12 204 GLU A N 1
ATOM 1499 C CA . GLU A 1 204 ? 12.867 -8.382 -17.554 1.00 97.12 204 GLU A CA 1
ATOM 1500 C C . GLU A 1 204 ? 12.655 -9.129 -16.233 1.00 97.12 204 GLU A C 1
ATOM 1502 O O . GLU A 1 204 ? 12.932 -10.327 -16.151 1.00 97.12 204 GLU A O 1
ATOM 1507 N N . HIS A 1 205 ? 12.130 -8.445 -15.211 1.00 96.69 205 HIS A N 1
ATOM 1508 C CA . HIS A 1 205 ? 11.819 -9.069 -13.931 1.00 96.69 205 HIS A CA 1
ATOM 1509 C C . HIS A 1 205 ? 10.761 -10.168 -14.078 1.00 96.69 205 HIS A C 1
ATOM 1511 O O . HIS A 1 205 ? 11.005 -11.290 -13.636 1.00 96.69 205 HIS A O 1
ATOM 1517 N N . ILE A 1 206 ? 9.642 -9.888 -14.759 1.00 96.44 206 ILE A N 1
ATOM 1518 C CA . ILE A 1 206 ? 8.586 -10.879 -15.028 1.00 96.44 206 ILE A CA 1
ATOM 1519 C C . ILE A 1 206 ? 9.140 -12.097 -15.780 1.00 96.44 206 ILE A C 1
ATOM 1521 O O . ILE A 1 206 ? 8.760 -13.223 -15.486 1.00 96.44 206 ILE A O 1
ATOM 1525 N N . ALA A 1 207 ? 10.048 -11.901 -16.738 1.00 96.19 207 ALA A N 1
ATOM 1526 C CA . ALA A 1 207 ? 10.637 -12.998 -17.508 1.00 96.19 207 ALA A CA 1
ATOM 1527 C C . ALA A 1 207 ? 11.633 -13.862 -16.705 1.00 96.19 207 ALA A C 1
ATOM 1529 O O . ALA A 1 207 ? 12.021 -14.937 -17.170 1.00 96.19 207 ALA A O 1
ATOM 1530 N N . SER A 1 208 ? 12.086 -13.381 -15.544 1.00 94.19 208 SER A N 1
ATOM 1531 C CA . SER A 1 208 ? 13.097 -14.035 -14.703 1.00 94.19 208 SER A CA 1
ATOM 1532 C C . SER A 1 208 ? 12.541 -14.890 -13.565 1.00 94.19 208 SER A C 1
ATOM 1534 O O . SER A 1 208 ? 13.316 -15.623 -12.944 1.00 94.19 208 SER A O 1
ATOM 1536 N N . ILE A 1 209 ? 11.241 -14.776 -13.285 1.00 89.56 209 ILE A N 1
ATOM 1537 C CA . ILE A 1 209 ? 10.548 -15.433 -12.169 1.00 89.56 209 ILE A CA 1
ATOM 1538 C C . ILE A 1 209 ? 9.633 -16.557 -12.654 1.00 89.56 209 ILE A C 1
ATOM 1540 O O . ILE A 1 209 ? 9.110 -16.467 -13.788 1.00 89.56 209 ILE A O 1
#